Protein AF-0000000074208005 (afdb_homodimer)

Structure (mmCIF, N/CA/C/O backbone):
data_AF-0000000074208005-model_v1
#
loop_
_entity.id
_entity.type
_entity.pdbx_description
1 polymer 'Primosomal protein'
#
loop_
_atom_site.group_PDB
_atom_site.id
_atom_site.type_symbol
_atom_site.label_atom_id
_atom_site.label_alt_id
_atom_site.label_comp_id
_atom_site.label_asym_id
_atom_site.label_entity_id
_atom_site.label_seq_id
_atom_site.pdbx_PDB_ins_code
_atom_site.Cartn_x
_atom_site.Cartn_y
_atom_site.Cartn_z
_atom_site.occupancy
_atom_site.B_iso_or_equiv
_atom_site.auth_seq_id
_atom_site.auth_comp_id
_atom_site.auth_asym_id
_atom_site.auth_atom_id
_atom_site.pdbx_PDB_model_num
ATOM 1 N N . MET A 1 1 ? 9.062 -18.828 10.188 1 86.06 1 MET A N 1
ATOM 2 C CA . MET A 1 1 ? 8.055 -19.297 9.242 1 86.06 1 MET A CA 1
ATOM 3 C C . MET A 1 1 ? 7.332 -18.125 8.586 1 86.06 1 MET A C 1
ATOM 5 O O . MET A 1 1 ? 7.047 -17.125 9.242 1 86.06 1 MET A O 1
ATOM 9 N N . THR A 1 2 ? 7.293 -18.016 7.316 1 93.75 2 THR A N 1
ATOM 10 C CA . THR A 1 2 ? 6.68 -16.906 6.605 1 93.75 2 THR A CA 1
ATOM 11 C C . THR A 1 2 ? 5.16 -16.969 6.707 1 93.75 2 THR A C 1
ATOM 13 O O . THR A 1 2 ? 4.574 -18.047 6.66 1 93.75 2 THR A O 1
ATOM 16 N N . VAL A 1 3 ? 4.562 -15.797 7.004 1 97.81 3 VAL A N 1
ATOM 17 C CA . VAL A 1 3 ? 3.107 -15.672 7.043 1 97.81 3 VAL A CA 1
ATOM 18 C C . VAL A 1 3 ? 2.523 -16 5.672 1 97.81 3 VAL A C 1
ATOM 20 O O . VAL A 1 3 ? 3.098 -15.641 4.645 1 97.81 3 VAL A O 1
ATOM 23 N N . GLU A 1 4 ? 1.386 -16.75 5.672 1 98.62 4 GLU A N 1
ATOM 24 C CA . GLU A 1 4 ? 0.691 -17.047 4.422 1 98.62 4 GLU A CA 1
ATOM 25 C C . GLU A 1 4 ? 0.313 -15.766 3.684 1 98.62 4 GLU A C 1
ATOM 27 O O . GLU A 1 4 ? -0.198 -14.82 4.289 1 98.62 4 GLU A O 1
ATOM 32 N N . PRO A 1 5 ? 0.554 -15.719 2.404 1 98.81 5 PRO A N 1
ATOM 33 C CA . PRO A 1 5 ? 0.398 -14.461 1.673 1 98.81 5 PRO A CA 1
ATOM 34 C C . PRO A 1 5 ? -1.016 -13.891 1.772 1 98.81 5 PRO A C 1
ATOM 36 O O . PRO A 1 5 ? -1.188 -12.688 1.956 1 98.81 5 PRO A O 1
ATOM 39 N N . ARG A 1 6 ? -1.986 -14.734 1.623 1 98.88 6 ARG A N 1
ATOM 40 C CA . ARG A 1 6 ? -3.357 -14.242 1.708 1 98.88 6 ARG A CA 1
ATOM 41 C C . ARG A 1 6 ? -3.643 -13.648 3.086 1 98.88 6 ARG A C 1
ATOM 43 O O . ARG A 1 6 ? -4.285 -12.602 3.195 1 98.88 6 ARG A O 1
ATOM 50 N N . ALA A 1 7 ? -3.207 -14.242 4.066 1 98.88 7 ALA A N 1
ATOM 51 C CA . ALA A 1 7 ? -3.379 -13.734 5.426 1 98.88 7 ALA A CA 1
ATOM 52 C C . ALA A 1 7 ? -2.623 -12.43 5.621 1 98.88 7 ALA A C 1
ATOM 54 O O . ALA A 1 7 ? -3.125 -11.5 6.262 1 98.88 7 ALA A O 1
ATOM 55 N N . ALA A 1 8 ? -1.383 -12.336 5.086 1 98.94 8 ALA A N 1
ATOM 56 C CA . ALA A 1 8 ? -0.587 -11.109 5.172 1 98.94 8 ALA A CA 1
ATOM 57 C C . ALA A 1 8 ? -1.262 -9.961 4.426 1 98.94 8 ALA A C 1
ATOM 59 O O . ALA A 1 8 ? -1.28 -8.828 4.906 1 98.94 8 ALA A O 1
ATOM 60 N 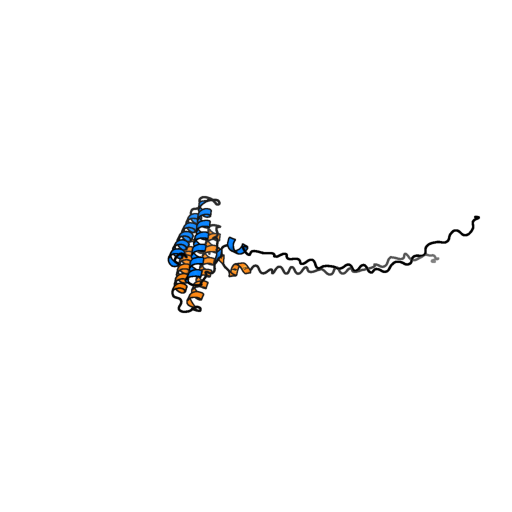N . LEU A 1 9 ? -1.865 -10.273 3.256 1 98.94 9 LEU A N 1
ATOM 61 C CA . LEU A 1 9 ? -2.584 -9.258 2.498 1 98.94 9 LEU A CA 1
ATOM 62 C C . LEU A 1 9 ? -3.791 -8.75 3.279 1 98.94 9 LEU A C 1
ATOM 64 O O . LEU A 1 9 ? -4.055 -7.543 3.314 1 98.94 9 LEU A O 1
ATOM 68 N N . ASP A 1 10 ? -4.508 -9.648 3.9 1 98.94 10 ASP A N 1
ATOM 69 C CA . ASP A 1 10 ? -5.664 -9.258 4.707 1 98.94 10 ASP A CA 1
ATOM 70 C C . ASP A 1 10 ? -5.254 -8.305 5.828 1 98.94 10 ASP A C 1
ATOM 72 O O . ASP A 1 10 ? -5.953 -7.332 6.109 1 98.94 10 ASP A O 1
ATOM 76 N N . ARG A 1 11 ? -4.133 -8.586 6.465 1 98.94 11 ARG A N 1
ATOM 77 C CA . ARG A 1 11 ? -3.627 -7.727 7.527 1 98.94 11 ARG A CA 1
ATOM 78 C C . ARG A 1 11 ? -3.23 -6.359 6.984 1 98.94 11 ARG A C 1
ATOM 80 O O . ARG A 1 11 ? -3.477 -5.336 7.629 1 98.94 11 ARG A O 1
ATOM 87 N N . LEU A 1 12 ? -2.621 -6.301 5.777 1 98.94 12 LEU A N 1
ATOM 88 C CA . LEU A 1 12 ? -2.232 -5.043 5.148 1 98.94 12 LEU A CA 1
ATOM 89 C C . LEU A 1 12 ? -3.459 -4.199 4.82 1 98.94 12 LEU A C 1
ATOM 91 O O . LEU A 1 12 ? -3.482 -2.998 5.094 1 98.94 12 LEU A O 1
ATOM 95 N N . ILE A 1 13 ? -4.461 -4.844 4.324 1 99 13 ILE A N 1
ATOM 96 C CA . ILE A 1 13 ? -5.691 -4.148 3.959 1 99 13 ILE A CA 1
ATOM 97 C C . ILE A 1 13 ? -6.367 -3.6 5.211 1 99 13 ILE A C 1
ATOM 99 O O . ILE A 1 13 ? -6.812 -2.449 5.23 1 99 13 ILE A O 1
ATOM 103 N N . ALA A 1 14 ? -6.402 -4.379 6.254 1 98.94 14 ALA A N 1
ATOM 104 C CA . ALA A 1 14 ? -6.965 -3.918 7.52 1 98.94 14 ALA A CA 1
ATOM 105 C C . ALA A 1 14 ? -6.191 -2.719 8.062 1 98.94 14 ALA A C 1
ATOM 107 O O . ALA A 1 14 ? -6.785 -1.771 8.578 1 98.94 14 ALA A O 1
ATOM 108 N N . ALA A 1 15 ? -4.883 -2.73 7.945 1 98.94 15 ALA A N 1
ATOM 109 C CA . ALA A 1 15 ? -4.039 -1.636 8.414 1 98.94 15 ALA A CA 1
ATOM 110 C C . ALA A 1 15 ? -4.266 -0.376 7.582 1 98.94 15 ALA A C 1
ATOM 112 O O . ALA A 1 15 ? -4.277 0.735 8.117 1 98.94 15 ALA A O 1
ATOM 113 N N . LEU A 1 16 ? -4.406 -0.583 6.242 1 98.94 16 LEU A N 1
ATOM 114 C CA . LEU A 1 16 ? -4.734 0.535 5.363 1 98.94 16 LEU A CA 1
ATOM 115 C C . LEU A 1 16 ? -6.035 1.203 5.797 1 98.94 16 LEU A C 1
ATOM 117 O O . LEU A 1 16 ? -6.102 2.43 5.902 1 98.94 16 LEU A O 1
ATOM 121 N N . GLU A 1 17 ? -7.066 0.462 6.09 1 99 17 GLU A N 1
ATOM 122 C CA . GLU A 1 17 ? -8.367 0.965 6.523 1 99 17 GLU A CA 1
ATOM 123 C C . GLU A 1 17 ? -8.266 1.664 7.875 1 99 17 GLU A C 1
ATOM 125 O O . GLU A 1 17 ? -8.883 2.711 8.086 1 99 17 GLU A O 1
ATOM 130 N N . ALA A 1 18 ? -7.504 1.068 8.719 1 98.94 18 ALA A N 1
ATOM 131 C CA . ALA A 1 18 ? -7.324 1.661 10.039 1 98.94 18 ALA A CA 1
ATOM 132 C C . ALA A 1 18 ? -6.621 3.014 9.938 1 98.94 18 ALA A C 1
ATOM 134 O O . ALA A 1 18 ? -6.988 3.963 10.633 1 98.94 18 ALA A O 1
ATOM 135 N N . HIS A 1 19 ? -5.551 3.088 9.102 1 99 19 HIS A N 1
ATOM 136 C CA . HIS A 1 19 ? -4.855 4.355 8.898 1 99 19 HIS A CA 1
ATOM 137 C C . HIS A 1 19 ? -5.789 5.41 8.328 1 99 19 HIS A C 1
ATOM 139 O O . HIS A 1 19 ? -5.82 6.547 8.805 1 99 19 HIS A O 1
ATOM 145 N N . HIS A 1 20 ? -6.562 5.051 7.355 1 98.94 20 HIS A N 1
ATOM 146 C CA . HIS A 1 20 ? -7.535 5.969 6.77 1 98.94 20 HIS A CA 1
ATOM 147 C C . HIS A 1 20 ? -8.523 6.461 7.816 1 98.94 20 HIS A C 1
ATOM 149 O O . HIS A 1 20 ? -8.828 7.652 7.879 1 98.94 20 HIS A O 1
ATOM 155 N N . HIS A 1 21 ? -9.062 5.566 8.578 1 98.94 21 HIS A N 1
ATOM 156 C CA . HIS A 1 21 ? -10.031 5.918 9.609 1 98.94 21 HIS A CA 1
ATOM 157 C C . HIS A 1 21 ? -9.438 6.895 10.617 1 98.94 21 HIS A C 1
ATOM 159 O O . HIS A 1 21 ? -10.078 7.883 10.984 1 98.94 21 HIS A O 1
ATOM 165 N N . ALA A 1 22 ? -8.18 6.566 11.055 1 98.94 22 ALA A N 1
ATOM 166 C CA . ALA A 1 22 ? -7.5 7.441 12 1 98.94 22 ALA A CA 1
ATOM 167 C C . ALA A 1 22 ? -7.336 8.844 11.43 1 98.94 22 ALA A C 1
ATOM 169 O O . ALA A 1 22 ? -7.559 9.836 12.125 1 98.94 22 ALA A O 1
ATOM 170 N N . VAL A 1 23 ? -6.984 8.922 10.18 1 98.88 23 VAL A N 1
ATOM 171 C CA . VAL A 1 23 ? -6.766 10.195 9.5 1 98.88 23 VAL A CA 1
ATOM 172 C C . VAL A 1 23 ? -8.086 10.953 9.383 1 98.88 23 VAL A C 1
ATOM 174 O O . VAL A 1 23 ? -8.156 12.141 9.68 1 98.88 23 VAL A O 1
ATOM 177 N N . ALA A 1 24 ? -9.117 10.281 9.039 1 98.62 24 ALA A N 1
ATOM 178 C CA . ALA A 1 24 ? -10.414 10.891 8.758 1 98.62 24 ALA A CA 1
ATOM 179 C C . ALA A 1 24 ? -11.078 11.367 10.039 1 98.62 24 ALA A C 1
ATOM 181 O O . ALA A 1 24 ? -11.922 12.273 10.008 1 98.62 24 ALA A O 1
ATOM 182 N N . THR A 1 25 ? -10.695 10.789 11.141 1 98.56 25 THR A N 1
ATOM 183 C CA . THR A 1 25 ? -11.391 11.102 12.383 1 98.56 25 THR A CA 1
ATOM 184 C C . THR A 1 25 ? -10.445 11.781 13.375 1 98.56 25 THR A C 1
ATOM 186 O O . THR A 1 25 ? -10.789 11.945 14.547 1 98.56 25 THR A O 1
ATOM 189 N N . ARG A 1 26 ? -9.25 12.141 12.859 1 98.06 26 ARG A N 1
ATOM 190 C CA . ARG A 1 26 ? -8.25 12.695 13.773 1 98.06 26 ARG A CA 1
ATOM 191 C C . ARG A 1 26 ? -8.797 13.922 14.492 1 98.06 26 ARG A C 1
ATOM 193 O O . ARG A 1 26 ? -9.508 14.734 13.898 1 98.06 26 ARG A O 1
ATOM 200 N N . ARG A 1 27 ? -8.438 14 15.703 1 97.5 27 ARG A N 1
ATOM 201 C CA . ARG A 1 27 ? -8.938 15.086 16.531 1 97.5 27 ARG A CA 1
ATOM 202 C C . ARG A 1 27 ? -8.047 16.328 16.422 1 97.5 27 ARG A C 1
ATOM 204 O O . ARG A 1 27 ? -8.469 17.438 16.75 1 97.5 27 ARG A O 1
ATOM 211 N N . SER A 1 28 ? -6.82 16.188 16.078 1 97.56 28 SER A N 1
ATOM 212 C CA . SER A 1 28 ? -5.832 17.234 15.875 1 97.56 28 SER A CA 1
ATOM 213 C C . SER A 1 28 ? -4.758 16.812 14.883 1 97.56 28 SER A C 1
ATOM 215 O O . SER A 1 28 ? -4.688 15.633 14.508 1 97.56 28 SER A O 1
ATOM 217 N N . ASP A 1 29 ? -3.975 17.75 14.5 1 95.75 29 ASP A N 1
ATOM 218 C CA . ASP A 1 29 ? -2.896 17.453 13.562 1 95.75 29 ASP A CA 1
ATOM 219 C C . ASP A 1 29 ? -1.86 16.516 14.203 1 95.75 29 ASP A C 1
ATOM 221 O O . ASP A 1 29 ? -1.126 15.828 13.492 1 95.75 29 ASP A O 1
ATOM 225 N N . ASP A 1 30 ? -1.805 16.469 15.5 1 96.88 30 ASP A N 1
ATOM 226 C CA . ASP A 1 30 ? -0.818 15.672 16.219 1 96.88 30 ASP A CA 1
ATOM 227 C C . ASP A 1 30 ? -1.477 14.484 16.906 1 96.88 30 ASP A C 1
ATOM 229 O O . ASP A 1 30 ? -0.984 14 17.938 1 96.88 30 ASP A O 1
ATOM 233 N N . ASP A 1 31 ? -2.682 14.094 16.422 1 98.38 31 ASP A N 1
ATOM 234 C 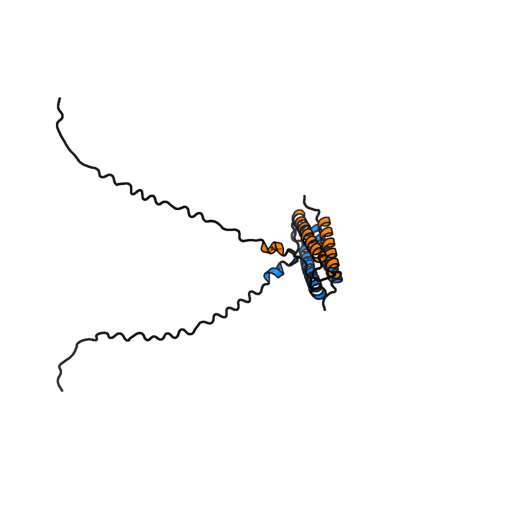CA . ASP A 1 31 ? -3.404 12.969 17.016 1 98.38 31 ASP A CA 1
ATOM 235 C C . ASP A 1 31 ? -2.557 11.695 16.984 1 98.38 31 ASP A C 1
ATOM 237 O O . ASP A 1 31 ? -2.184 11.211 15.922 1 98.38 31 ASP A O 1
ATOM 241 N N . PRO A 1 32 ? -2.211 11.172 18.156 1 98.44 32 PRO A N 1
ATOM 242 C CA . PRO A 1 32 ? -1.335 10 18.219 1 98.44 32 PRO A CA 1
ATOM 243 C C . PRO A 1 32 ? -1.933 8.773 17.531 1 98.44 32 PRO A C 1
ATOM 245 O O . PRO A 1 32 ? -1.197 7.871 17.141 1 98.44 32 PRO A O 1
ATOM 248 N N . ALA A 1 33 ? -3.258 8.727 17.375 1 98.75 33 ALA A N 1
ATOM 249 C CA . ALA A 1 33 ? -3.896 7.598 16.703 1 98.75 33 ALA A CA 1
ATOM 250 C C . ALA A 1 33 ? -3.439 7.488 15.25 1 98.75 33 ALA A C 1
ATOM 252 O O . ALA A 1 33 ? -3.322 6.387 14.711 1 98.75 33 ALA A O 1
ATOM 253 N N . VAL A 1 34 ? -3.135 8.617 14.586 1 98.81 34 VAL A N 1
ATOM 254 C CA . VAL A 1 34 ? -2.66 8.625 13.211 1 98.81 34 VAL A CA 1
ATOM 255 C C . VAL A 1 34 ? -1.249 8.047 13.148 1 98.81 34 VAL A C 1
ATOM 257 O O . VAL A 1 34 ? -0.952 7.211 12.289 1 98.81 34 VAL A O 1
ATOM 260 N N . ASP A 1 35 ? -0.429 8.422 14.117 1 98.44 35 ASP A N 1
ATOM 261 C CA . ASP A 1 35 ? 0.934 7.906 14.18 1 98.44 35 ASP A CA 1
ATOM 262 C C . ASP A 1 35 ? 0.939 6.398 14.422 1 98.44 35 ASP A C 1
ATOM 264 O O . ASP A 1 35 ? 1.691 5.664 13.781 1 98.44 35 ASP A O 1
ATOM 268 N N . ASP A 1 36 ? 0.102 5.988 15.375 1 98.75 36 ASP A N 1
ATOM 269 C CA . ASP A 1 36 ? -0.002 4.562 15.68 1 98.75 36 ASP A CA 1
ATOM 270 C C . ASP A 1 36 ? -0.418 3.764 14.445 1 98.75 36 ASP A C 1
ATOM 272 O O . ASP A 1 36 ? 0.195 2.742 14.133 1 98.75 36 ASP A O 1
ATOM 276 N N . ALA A 1 37 ? -1.464 4.27 13.773 1 98.88 37 ALA A N 1
ATOM 277 C CA . ALA A 1 37 ? -1.98 3.562 12.602 1 98.88 37 ALA A CA 1
ATOM 278 C C . ALA A 1 37 ? -0.965 3.574 11.461 1 98.88 37 ALA A C 1
ATOM 280 O O . ALA A 1 37 ? -0.877 2.615 10.695 1 98.88 37 ALA A O 1
ATOM 281 N N . TYR A 1 38 ? -0.203 4.609 11.344 1 98.62 38 TYR A N 1
ATOM 282 C CA . TYR A 1 38 ? 0.883 4.734 10.383 1 98.62 38 TYR A CA 1
ATOM 283 C C . TYR A 1 38 ? 1.933 3.65 10.602 1 98.62 38 TYR A C 1
ATOM 285 O O . TYR A 1 38 ? 2.332 2.963 9.656 1 98.62 38 TYR A O 1
ATOM 293 N N . ASP A 1 39 ? 2.328 3.473 11.805 1 98.38 39 ASP A N 1
ATOM 294 C CA . ASP A 1 39 ? 3.328 2.467 12.156 1 98.38 39 ASP A CA 1
ATOM 295 C C . ASP A 1 39 ? 2.807 1.058 11.891 1 98.38 39 ASP A C 1
ATOM 297 O O . ASP A 1 39 ? 3.535 0.207 11.375 1 98.38 39 ASP A O 1
ATOM 301 N N . VAL A 1 40 ? 1.544 0.797 12.273 1 98.88 40 VAL A N 1
ATOM 302 C CA . VAL A 1 40 ? 0.928 -0.51 12.07 1 98.88 40 VAL A CA 1
ATOM 303 C C . VAL A 1 40 ? 0.851 -0.817 10.578 1 98.88 40 VAL A C 1
ATOM 305 O O . VAL A 1 40 ? 1.062 -1.958 10.164 1 98.88 40 VAL A O 1
ATOM 308 N N . LEU A 1 41 ? 0.569 0.227 9.75 1 98.88 41 LEU A N 1
ATOM 309 C CA . LEU A 1 41 ? 0.503 0.071 8.305 1 98.88 41 LEU A CA 1
ATOM 310 C C . LEU A 1 41 ? 1.868 -0.302 7.734 1 98.88 41 LEU A C 1
ATOM 312 O O . LEU A 1 41 ? 1.977 -1.227 6.926 1 98.88 41 LEU A O 1
ATOM 316 N N . ALA A 1 42 ? 2.924 0.338 8.188 1 98.5 42 ALA A N 1
ATOM 317 C CA . ALA A 1 42 ? 4.281 0.028 7.746 1 98.5 42 ALA A CA 1
ATOM 318 C C . ALA A 1 42 ? 4.656 -1.409 8.094 1 98.5 42 ALA A C 1
ATOM 320 O O . ALA A 1 42 ? 5.16 -2.15 7.246 1 98.5 42 ALA A O 1
ATOM 321 N N . ASP A 1 43 ? 4.336 -1.803 9.312 1 98.5 43 ASP A N 1
ATOM 322 C CA . ASP A 1 43 ? 4.652 -3.148 9.781 1 98.5 43 ASP A CA 1
ATOM 323 C C . ASP A 1 43 ? 3.908 -4.203 8.961 1 98.5 43 ASP A C 1
ATOM 325 O O . ASP A 1 43 ? 4.488 -5.215 8.57 1 98.5 43 ASP A O 1
ATOM 329 N N . ALA A 1 44 ? 2.619 -3.973 8.75 1 98.88 44 ALA A N 1
ATOM 330 C CA . ALA A 1 44 ? 1.807 -4.914 7.98 1 98.88 44 ALA A CA 1
ATOM 331 C C . ALA A 1 44 ? 2.34 -5.07 6.559 1 98.88 44 ALA A C 1
ATOM 333 O O . ALA A 1 44 ? 2.307 -6.164 5.996 1 98.88 44 ALA A O 1
ATOM 334 N N . TYR A 1 45 ? 2.787 -3.969 5.957 1 98.75 45 TYR A N 1
ATOM 335 C CA . TYR A 1 45 ? 3.354 -4.039 4.613 1 98.75 45 TYR A CA 1
ATOM 336 C C . TYR A 1 45 ? 4.609 -4.902 4.594 1 98.75 45 TYR A C 1
ATOM 338 O O . TYR A 1 45 ? 4.801 -5.711 3.684 1 98.75 45 TYR A O 1
ATOM 346 N N . GLU A 1 46 ? 5.512 -4.727 5.582 1 98.25 46 GLU A N 1
ATOM 347 C CA . GLU A 1 46 ? 6.73 -5.527 5.648 1 98.25 46 GLU A CA 1
ATOM 348 C C . GLU A 1 46 ? 6.41 -7.02 5.676 1 98.25 46 GLU A C 1
ATOM 3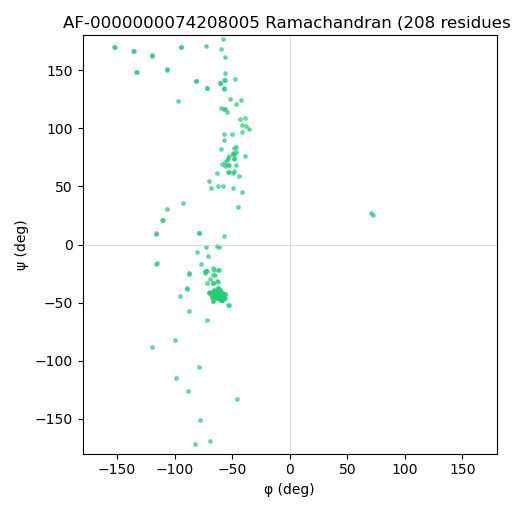50 O O . GLU A 1 46 ? 7.074 -7.812 5.004 1 98.25 46 GLU A O 1
ATOM 355 N N . VAL A 1 47 ? 5.43 -7.367 6.445 1 98.62 47 VAL A N 1
ATOM 356 C CA . VAL A 1 47 ? 5.027 -8.766 6.555 1 98.62 47 VAL A CA 1
ATOM 357 C C . VAL A 1 47 ? 4.488 -9.258 5.211 1 98.62 47 VAL A C 1
ATOM 359 O O . VAL A 1 47 ? 4.84 -10.344 4.754 1 98.62 47 VAL A O 1
ATOM 362 N N . TYR A 1 48 ? 3.641 -8.414 4.539 1 98.88 48 TYR A N 1
ATOM 363 C CA . TYR A 1 48 ? 3.045 -8.828 3.275 1 98.88 48 TYR A CA 1
ATOM 364 C C . TYR A 1 48 ? 4.105 -8.961 2.189 1 98.88 48 TYR A C 1
ATOM 366 O O . TYR A 1 48 ? 4.125 -9.945 1.447 1 98.88 48 TYR A O 1
ATOM 374 N N . GLU A 1 49 ? 4.93 -7.949 2.076 1 97.94 49 GLU A N 1
ATOM 375 C CA . GLU A 1 49 ? 5.934 -8 1.018 1 97.94 49 GLU A CA 1
ATOM 376 C C . GLU A 1 49 ? 6.863 -9.195 1.194 1 97.94 49 GLU A C 1
ATOM 378 O O . GLU A 1 49 ? 7.223 -9.859 0.218 1 97.94 49 GLU A O 1
ATOM 383 N N . ASP A 1 50 ? 7.301 -9.422 2.465 1 98.06 50 ASP A N 1
ATOM 384 C CA . ASP A 1 50 ? 8.125 -10.594 2.754 1 98.06 50 ASP A CA 1
ATOM 385 C C . ASP A 1 50 ? 7.422 -11.875 2.328 1 98.06 50 ASP A C 1
ATOM 387 O O . ASP A 1 50 ? 8.031 -12.75 1.705 1 98.06 50 ASP A O 1
ATOM 391 N N . SER A 1 51 ? 6.176 -12 2.662 1 98.75 51 SER A N 1
ATOM 392 C CA . SER A 1 51 ? 5.395 -13.188 2.32 1 98.75 51 SER A CA 1
ATOM 393 C C . SER A 1 51 ? 5.277 -13.352 0.81 1 98.75 51 SER A C 1
ATOM 395 O O . SER A 1 51 ? 5.465 -14.453 0.283 1 98.75 51 SER A O 1
ATOM 397 N N . LEU A 1 52 ? 5.004 -12.273 0.102 1 98.75 52 LEU A N 1
ATOM 398 C CA . LEU A 1 52 ? 4.871 -12.242 -1.351 1 98.75 52 LEU A CA 1
ATOM 399 C C . LEU A 1 52 ? 6.172 -12.68 -2.021 1 98.75 52 LEU A C 1
ATOM 401 O O . LEU A 1 52 ? 6.16 -13.508 -2.932 1 98.75 52 LEU A O 1
ATOM 405 N N . ALA A 1 53 ? 7.258 -12.141 -1.552 1 98.19 53 ALA A N 1
ATOM 406 C CA . ALA A 1 53 ? 8.57 -12.453 -2.102 1 98.19 53 ALA A CA 1
ATOM 407 C C . ALA A 1 53 ? 8.953 -13.898 -1.812 1 98.19 53 ALA A C 1
ATOM 409 O O . ALA A 1 53 ? 9.422 -14.617 -2.701 1 98.19 53 ALA A O 1
ATOM 410 N N . THR A 1 54 ? 8.734 -14.305 -0.601 1 98.44 54 THR A N 1
ATOM 411 C CA . THR A 1 54 ? 9.156 -15.625 -0.151 1 98.44 54 THR A CA 1
ATOM 412 C C . THR A 1 54 ? 8.344 -16.719 -0.837 1 98.44 54 THR A C 1
ATOM 414 O O . THR A 1 54 ? 8.891 -17.734 -1.274 1 98.44 54 THR A O 1
ATOM 417 N N . VAL A 1 55 ? 7.055 -16.516 -0.968 1 98.38 55 VAL A N 1
ATOM 418 C CA . VAL A 1 55 ? 6.168 -17.578 -1.426 1 98.38 55 VAL A CA 1
ATOM 419 C C . VAL A 1 55 ? 6.062 -17.547 -2.949 1 98.38 55 VAL A C 1
ATOM 421 O O . VAL A 1 55 ? 6.055 -18.594 -3.602 1 98.38 55 VAL A O 1
ATOM 424 N N . PHE A 1 56 ? 6.051 -16.391 -3.506 1 98.06 56 PHE A N 1
ATOM 425 C CA . PHE A 1 56 ? 5.746 -16.281 -4.926 1 98.06 56 PHE A CA 1
ATOM 426 C C . PHE A 1 56 ? 6.949 -15.727 -5.691 1 98.06 56 PHE A C 1
ATOM 428 O O . PHE A 1 56 ? 6.969 -15.758 -6.922 1 98.06 56 PHE A O 1
ATOM 435 N N . GLY A 1 57 ? 7.949 -15.109 -5.023 1 98 57 GLY A N 1
ATOM 436 C CA . GLY A 1 57 ? 9.055 -14.461 -5.711 1 98 57 GLY A CA 1
ATOM 437 C C . GLY A 1 57 ? 8.648 -13.164 -6.398 1 98 57 GLY A C 1
ATOM 438 O O . GLY A 1 57 ? 9.18 -12.828 -7.457 1 98 57 GLY A O 1
ATOM 439 N N . GLU A 1 58 ? 7.574 -12.492 -5.895 1 98.44 58 GLU A N 1
ATOM 440 C CA . GLU A 1 58 ? 7.023 -11.266 -6.469 1 98.44 58 GLU A CA 1
ATOM 441 C C . GLU A 1 58 ? 7.086 -10.109 -5.473 1 98.44 58 GLU A C 1
ATOM 443 O O . GLU A 1 58 ? 7.297 -10.328 -4.277 1 98.44 58 GLU A O 1
ATOM 448 N N . VAL A 1 59 ? 6.953 -8.867 -6.008 1 97.25 59 VAL A N 1
ATOM 449 C CA . VAL A 1 59 ? 6.984 -7.676 -5.172 1 97.25 59 VAL A CA 1
ATOM 450 C C . VAL A 1 59 ? 5.863 -6.723 -5.586 1 97.25 59 VAL A C 1
ATOM 452 O O . VAL A 1 59 ? 5.191 -6.949 -6.594 1 97.25 59 VAL A O 1
ATOM 455 N N . THR A 1 60 ? 5.613 -5.801 -4.789 1 98.31 60 THR A N 1
ATOM 456 C CA . THR A 1 60 ? 4.719 -4.695 -5.113 1 98.31 60 THR A CA 1
ATOM 457 C C . THR A 1 60 ? 5.508 -3.502 -5.648 1 98.31 60 THR A C 1
ATOM 459 O O . THR A 1 60 ? 6.738 -3.482 -5.578 1 98.31 60 THR A O 1
ATOM 462 N N . PRO A 1 61 ? 4.785 -2.541 -6.16 1 97.44 61 PRO A N 1
ATOM 463 C CA . PRO A 1 61 ? 5.457 -1.333 -6.641 1 97.44 61 PRO A CA 1
ATOM 464 C C . PRO A 1 61 ? 5.848 -0.384 -5.512 1 97.44 61 PRO A C 1
ATOM 466 O O . PRO A 1 61 ? 6.312 0.73 -5.77 1 97.44 61 PRO A O 1
ATOM 469 N N . PHE A 1 62 ? 5.762 -0.765 -4.285 1 96.75 62 PHE A N 1
ATOM 470 C CA . PHE A 1 62 ? 5.91 0.126 -3.139 1 96.75 62 PHE A CA 1
ATOM 471 C C . PHE A 1 62 ? 7.242 -0.106 -2.438 1 96.75 62 PHE A C 1
ATOM 473 O O . PHE A 1 62 ? 7.754 -1.229 -2.42 1 96.75 62 PHE A O 1
ATOM 480 N N . TYR A 1 63 ? 7.727 0.924 -1.837 1 94.5 63 TYR A N 1
ATOM 481 C CA . TYR A 1 63 ? 8.82 0.874 -0.872 1 94.5 63 TYR A CA 1
ATOM 482 C C . TYR A 1 63 ? 8.492 1.7 0.366 1 94.5 63 TYR A C 1
ATOM 484 O O . TYR A 1 63 ? 7.703 2.646 0.298 1 94.5 63 TYR A O 1
ATOM 492 N N . LEU A 1 64 ? 9.039 1.21 1.456 1 95.69 64 LEU A N 1
ATOM 493 C CA . LEU A 1 64 ? 8.875 1.999 2.672 1 95.69 64 LEU A CA 1
ATOM 494 C C . LEU A 1 64 ? 9.891 3.133 2.725 1 95.69 64 LEU A C 1
ATOM 496 O O . LEU A 1 64 ? 11.047 2.951 2.336 1 95.69 64 LEU A O 1
ATOM 500 N N . ALA A 1 65 ? 9.531 4.27 3.172 1 82.62 65 ALA A N 1
ATOM 501 C CA . ALA A 1 65 ? 10.391 5.445 3.314 1 82.62 65 ALA A CA 1
ATOM 502 C C . ALA A 1 65 ? 11.648 5.113 4.105 1 82.62 65 ALA A C 1
ATOM 504 O O . ALA A 1 65 ? 12.742 5.57 3.764 1 82.62 65 ALA A O 1
ATOM 505 N N . ASP A 1 66 ? 11.656 4.516 5.285 1 69.94 66 ASP A N 1
ATOM 506 C CA . ASP A 1 66 ? 12.812 4.223 6.121 1 69.94 66 ASP A CA 1
ATOM 507 C C . ASP A 1 66 ? 13.711 3.18 5.457 1 69.94 66 ASP A C 1
ATOM 509 O O . ASP A 1 66 ? 14.898 3.07 5.789 1 69.94 66 ASP A O 1
ATOM 513 N N . GLU A 1 67 ? 13.227 2.396 4.676 1 58.62 67 GLU A N 1
ATOM 514 C CA . GLU A 1 67 ? 14.008 1.352 4.027 1 58.62 67 GLU A CA 1
ATOM 515 C C . GLU A 1 67 ? 14.914 1.932 2.943 1 58.62 67 GLU A C 1
ATOM 517 O O . GLU A 1 67 ? 15.93 1.337 2.594 1 58.62 67 GLU A O 1
ATOM 522 N N . VAL A 1 68 ? 14.625 3.041 2.377 1 51.25 68 VAL A N 1
ATOM 523 C CA . VAL A 1 68 ? 15.453 3.531 1.277 1 51.25 68 VAL A CA 1
ATOM 524 C C . VAL A 1 68 ? 16.828 3.941 1.805 1 51.25 68 VAL A C 1
ATOM 526 O O . VAL A 1 68 ? 17.75 4.152 1.025 1 51.25 68 VAL A O 1
ATOM 529 N N . ASP A 1 69 ? 16.797 4.348 3.021 1 47.5 69 ASP A N 1
ATOM 530 C CA . ASP A 1 69 ? 18.078 4.91 3.43 1 47.5 69 ASP A CA 1
ATOM 531 C C . ASP A 1 69 ? 19.062 3.811 3.816 1 47.5 69 ASP A C 1
ATOM 533 O O . ASP A 1 69 ? 20.188 4.098 4.262 1 47.5 69 ASP A O 1
ATOM 537 N N . GLU A 1 70 ? 18.469 2.625 3.82 1 43.16 70 GLU A N 1
ATOM 538 C CA . GLU A 1 70 ? 19.422 1.812 4.57 1 43.16 70 GLU A CA 1
ATOM 539 C C . GLU A 1 70 ? 20.672 1.51 3.74 1 43.16 70 GLU A C 1
ATOM 541 O O . GLU A 1 70 ? 21.438 0.611 4.074 1 43.16 70 GLU A O 1
ATOM 546 N N . ASP A 1 71 ? 20.797 1.888 2.559 1 43.91 71 ASP A N 1
ATOM 547 C CA . ASP A 1 71 ? 22.047 1.354 2.033 1 43.91 71 ASP A CA 1
ATOM 548 C C . ASP A 1 71 ? 23.234 1.729 2.932 1 43.91 71 ASP A C 1
ATOM 550 O O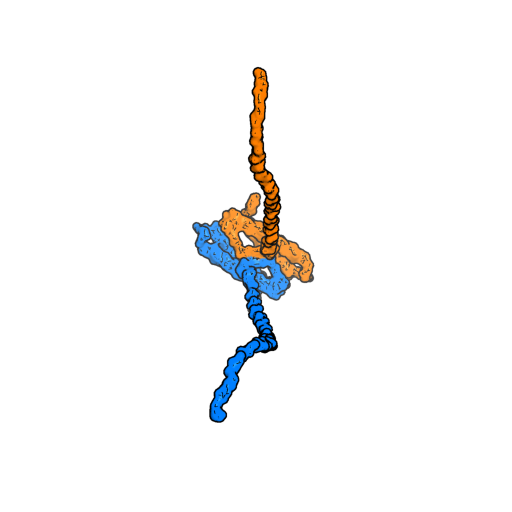 . ASP A 1 71 ? 23.375 2.889 3.324 1 43.91 71 ASP A O 1
ATOM 554 N N . ASP A 1 72 ? 23.844 0.647 3.57 1 41.06 72 ASP A N 1
ATOM 555 C CA . ASP A 1 72 ? 25.094 0.417 4.301 1 41.06 72 ASP A CA 1
ATOM 556 C C . ASP A 1 72 ? 26.281 1.008 3.555 1 41.06 72 ASP A C 1
ATOM 558 O O . ASP A 1 72 ? 26.641 0.532 2.477 1 41.06 72 ASP A O 1
ATOM 562 N N . GLU A 1 73 ? 26.375 2.281 3.455 1 38.12 73 GLU A N 1
ATOM 563 C CA . GLU A 1 73 ? 27.688 2.732 3.041 1 38.12 73 GLU A CA 1
ATOM 564 C C . GLU A 1 73 ? 28.781 2.082 3.883 1 38.12 73 GLU A C 1
ATOM 566 O O . GLU A 1 73 ? 28.953 2.408 5.059 1 38.12 73 GLU A O 1
ATOM 571 N N . ASP A 1 74 ? 28.859 0.699 3.805 1 41.84 74 ASP A N 1
ATOM 572 C CA . ASP A 1 74 ? 30.094 0.119 4.312 1 41.84 74 ASP A CA 1
ATOM 573 C C . ASP A 1 74 ? 31.312 0.755 3.645 1 41.84 74 ASP A C 1
ATOM 575 O O . ASP A 1 74 ? 31.625 0.447 2.492 1 41.84 74 ASP A O 1
ATOM 579 N N . ASP A 1 75 ? 31.594 2.043 3.779 1 39.16 75 ASP A N 1
ATOM 580 C CA . ASP A 1 75 ? 32.844 2.65 3.377 1 39.16 75 ASP A CA 1
ATOM 581 C C . ASP A 1 75 ? 34.031 1.9 3.982 1 39.16 75 ASP A C 1
ATOM 583 O O . ASP A 1 75 ? 34.25 1.918 5.199 1 39.16 75 ASP A O 1
ATOM 587 N N . ASP A 1 76 ? 34.438 0.685 3.457 1 38.78 76 ASP A N 1
ATOM 588 C CA . ASP A 1 76 ? 35.75 0.061 3.678 1 38.78 76 ASP A CA 1
ATOM 589 C C . ASP A 1 76 ? 36.875 1.01 3.297 1 38.78 76 ASP A C 1
ATOM 591 O O . ASP A 1 76 ? 37.094 1.276 2.113 1 38.78 76 ASP A O 1
ATOM 595 N N . ALA A 1 77 ? 37.25 2.117 3.998 1 34.22 77 ALA A N 1
ATOM 596 C CA . ALA A 1 77 ? 38.406 2.961 3.852 1 34.22 77 ALA A CA 1
ATOM 597 C C . ALA A 1 77 ? 39.688 2.145 4.008 1 34.22 77 ALA A C 1
ATOM 599 O O . ALA A 1 77 ? 40.188 1.933 5.129 1 34.22 77 ALA A O 1
ATOM 600 N N . ASP A 1 78 ? 40 0.969 3.355 1 38.91 78 ASP A N 1
ATOM 601 C CA . ASP A 1 78 ? 41.312 0.345 3.48 1 38.91 78 ASP A CA 1
ATOM 602 C C . ASP A 1 78 ? 42.375 1.174 2.775 1 38.91 78 ASP A C 1
ATOM 604 O O . ASP A 1 78 ? 42.531 1.104 1.554 1 38.91 78 ASP A O 1
ATOM 608 N N . GLU A 1 79 ? 42.688 2.59 2.984 1 37.75 79 GLU A N 1
ATOM 609 C CA . GLU A 1 79 ? 43.844 3.227 2.334 1 37.75 79 GLU A CA 1
ATOM 610 C C . GLU A 1 79 ? 45.125 2.51 2.676 1 37.75 79 GLU A C 1
ATOM 612 O O . GLU A 1 79 ? 45.469 2.369 3.852 1 37.75 79 GLU A O 1
ATOM 617 N N . ASP A 1 80 ? 45.625 1.568 1.875 1 38.69 80 ASP A N 1
ATOM 618 C CA . ASP A 1 80 ? 46.969 1.008 1.792 1 38.69 80 ASP A CA 1
ATOM 619 C C . ASP A 1 80 ? 48.031 2.107 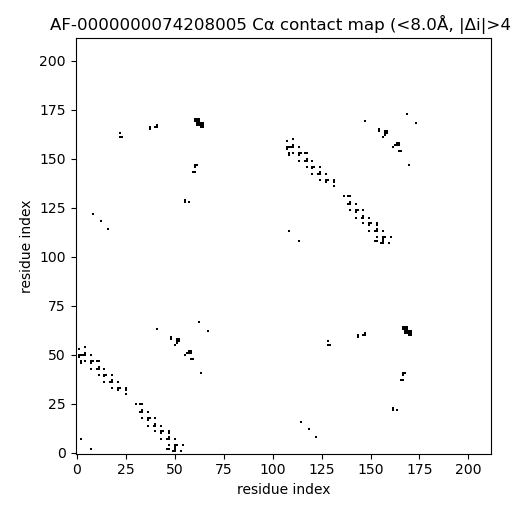1.613 1 38.69 80 ASP A C 1
ATOM 621 O O . ASP A 1 80 ? 48.031 2.799 0.592 1 38.69 80 ASP A O 1
ATOM 625 N N . LEU A 1 81 ? 48.5 3.01 2.648 1 37.12 81 LEU A N 1
ATOM 626 C CA . LEU A 1 81 ? 49.656 3.883 2.625 1 37.12 81 LEU A CA 1
ATOM 627 C C . LEU A 1 81 ? 50.906 3.113 2.195 1 37.12 81 LEU A C 1
ATOM 629 O O . LEU A 1 81 ? 51.25 2.105 2.812 1 37.12 81 LEU A O 1
ATOM 633 N N . ASP A 1 82 ? 51.344 3.076 0.915 1 38.56 82 ASP A N 1
ATOM 634 C CA . ASP A 1 82 ? 52.562 2.605 0.282 1 38.56 82 ASP A CA 1
ATOM 635 C C . ASP A 1 82 ? 53.781 3.125 1.019 1 38.56 82 ASP A C 1
ATOM 637 O O . ASP A 1 82 ? 53.75 4.207 1.612 1 38.56 82 ASP A O 1
ATOM 641 N N . ASP A 1 83 ? 54.938 2.311 1.178 1 41.28 83 ASP A N 1
ATOM 642 C CA . ASP A 1 83 ? 56.312 2.244 1.705 1 41.28 83 ASP A CA 1
ATOM 643 C C . ASP A 1 83 ? 57.219 3.238 0.993 1 41.28 83 ASP A C 1
ATOM 645 O O . ASP A 1 83 ? 57.688 2.98 -0.122 1 41.28 83 ASP A O 1
ATOM 649 N N . ILE A 1 84 ? 57.094 4.578 0.966 1 38.47 84 ILE A N 1
ATOM 650 C CA . ILE A 1 84 ? 58.031 5.457 0.313 1 38.47 84 ILE A CA 1
ATOM 651 C C . ILE A 1 84 ? 59.438 5.23 0.907 1 38.47 84 ILE A C 1
ATOM 653 O O . ILE A 1 84 ? 59.625 5.418 2.107 1 38.47 84 ILE A O 1
ATOM 657 N N . ASP A 1 85 ? 60.281 4.344 0.409 1 40.38 85 ASP A N 1
ATOM 658 C CA . ASP A 1 85 ? 61.719 4.207 0.642 1 40.38 85 ASP A CA 1
ATOM 659 C C . ASP A 1 85 ? 62.469 5.473 0.228 1 40.38 85 ASP A C 1
ATOM 661 O O . ASP A 1 85 ? 62.438 5.859 -0.943 1 40.38 85 ASP A O 1
ATOM 665 N N . PHE A 1 86 ? 62.562 6.598 1.079 1 36.44 86 PHE A N 1
ATOM 666 C CA . PHE A 1 86 ? 63.375 7.789 0.922 1 36.44 86 PHE A CA 1
ATOM 667 C C . PHE A 1 86 ? 64.875 7.418 0.681 1 36.44 86 PHE A C 1
ATOM 669 O O . PHE A 1 86 ? 65.562 6.98 1.602 1 36.44 86 PHE A O 1
ATOM 676 N N . ASP A 1 87 ? 65.25 6.711 -0.396 1 38.28 87 ASP A N 1
ATOM 677 C CA . ASP A 1 87 ? 66.625 6.551 -0.64 1 38.28 87 ASP A CA 1
ATOM 678 C C . ASP A 1 87 ? 67.375 7.906 -0.743 1 38.28 87 ASP A C 1
ATOM 680 O O . ASP A 1 87 ? 67.062 8.695 -1.643 1 38.28 87 ASP A O 1
ATOM 684 N N . ASP A 1 88 ? 67.562 8.672 0.405 1 36.28 88 ASP A N 1
ATOM 685 C CA . ASP A 1 88 ? 68.312 9.93 0.552 1 36.28 88 ASP A CA 1
ATOM 686 C C . ASP A 1 88 ? 69.688 9.836 -0.044 1 36.28 88 ASP A C 1
ATOM 688 O O . ASP A 1 88 ? 70.625 9.273 0.575 1 36.28 88 ASP A O 1
ATOM 692 N N . ASP A 1 89 ? 69.812 9.328 -1.305 1 37.44 89 ASP A N 1
ATOM 693 C CA . ASP A 1 89 ? 71.25 9.344 -1.73 1 37.44 89 ASP A CA 1
ATOM 694 C C . ASP A 1 89 ? 71.75 10.766 -1.75 1 37.44 89 ASP A C 1
ATOM 696 O O . ASP A 1 89 ? 72.812 11.039 -2.389 1 37.44 89 ASP A O 1
ATOM 700 N N . LEU A 1 90 ? 71 11.859 -1.473 1 34.5 90 LEU A N 1
ATOM 701 C CA . LEU A 1 90 ? 71.625 13.078 -1.946 1 34.5 90 LEU A CA 1
ATOM 702 C C . LEU A 1 90 ? 73.062 13.172 -1.438 1 34.5 90 LEU A C 1
ATOM 704 O O . LEU A 1 90 ? 73.375 12.711 -0.337 1 34.5 90 LEU A O 1
ATOM 708 N N . GLY A 1 91 ? 73.938 13.336 -2.43 1 35.44 91 GLY A N 1
ATOM 709 C CA . GLY A 1 91 ? 75.312 13.617 -2.744 1 35.44 91 GLY A CA 1
ATOM 710 C C . GLY A 1 91 ? 75.938 14.711 -1.874 1 35.44 91 GLY A C 1
ATOM 711 O O . GLY A 1 91 ? 75.25 15.695 -1.562 1 35.44 91 GLY A O 1
ATOM 712 N N . GLU A 1 92 ? 76.75 14.297 -0.906 1 35.03 92 GLU A N 1
ATOM 713 C CA . GLU A 1 92 ? 77.625 14.969 0.052 1 35.03 92 GLU A CA 1
ATOM 714 C C . GLU A 1 92 ? 78.25 16.203 -0.571 1 35.03 92 GLU A C 1
ATOM 716 O O . GLU A 1 92 ? 78.875 16.109 -1.649 1 35.03 92 GLU A O 1
ATOM 721 N N . VAL A 1 93 ? 77.75 17.344 -0.33 1 32.19 93 VAL A N 1
ATOM 722 C CA . VAL A 1 93 ? 78.188 18.703 -0.522 1 32.19 93 VAL A CA 1
ATOM 723 C C . VAL A 1 93 ? 79.688 18.812 -0.107 1 32.19 93 VAL A C 1
ATOM 725 O O . VAL A 1 93 ? 80.062 18.234 0.911 1 32.19 93 VAL A O 1
ATOM 728 N N . GLU A 1 94 ? 80.688 18.969 -1.081 1 31.42 94 GLU A N 1
ATOM 729 C CA . GLU A 1 94 ? 82.125 19.188 -1.114 1 31.42 94 GLU A CA 1
ATOM 730 C C . GLU A 1 94 ? 82.5 20.438 -0.35 1 31.42 94 GLU A C 1
ATOM 732 O O . GLU A 1 94 ? 83.688 20.797 -0.279 1 31.42 94 GLU A O 1
ATOM 737 N N . GLU A 1 95 ? 81.812 21.25 0.415 1 29.44 95 GLU A N 1
ATOM 738 C CA . GLU A 1 95 ? 82.375 22.578 0.521 1 29.44 95 GLU A CA 1
ATOM 739 C C . GLU A 1 95 ? 83.812 22.531 1.103 1 29.44 95 GLU A C 1
ATOM 741 O O . GLU A 1 95 ? 84.125 21.562 1.779 1 29.44 95 GLU A O 1
ATOM 746 N N . ALA A 1 96 ? 84.562 23.719 1.028 1 28.02 96 ALA A N 1
ATOM 747 C CA . ALA A 1 96 ? 85.75 24.516 0.83 1 28.02 96 ALA A CA 1
ATOM 748 C C . ALA A 1 96 ? 86.438 24.766 2.154 1 28.02 96 ALA A C 1
ATOM 750 O O . ALA A 1 96 ? 87.375 25.562 2.219 1 28.02 96 ALA A O 1
ATOM 751 N N . GLU A 1 97 ? 86.5 23.828 3.24 1 26.44 97 GLU A N 1
ATOM 752 C CA . GLU A 1 97 ? 87.062 24.5 4.426 1 26.44 97 GLU A CA 1
ATOM 753 C C . GLU A 1 97 ? 88.438 25.125 4.152 1 26.44 97 GLU A C 1
ATOM 755 O O . GLU A 1 97 ? 89.125 24.672 3.26 1 26.44 97 GLU A O 1
ATOM 760 N N . GLY A 1 98 ? 88.812 26.031 5.004 1 26.06 98 GLY A N 1
ATOM 761 C CA . GLY A 1 98 ? 89.625 27.203 5.34 1 26.06 98 GLY A CA 1
ATOM 762 C C . GLY A 1 98 ? 91.062 26.875 5.52 1 26.06 98 GLY A C 1
ATOM 763 O O . GLY A 1 98 ? 91.438 25.703 5.695 1 26.06 98 GLY A O 1
ATOM 764 N N . GLU A 1 99 ? 92.125 27.781 5.672 1 28.12 99 GLU A N 1
ATOM 765 C CA . GLU A 1 99 ? 93.438 28.422 5.531 1 28.12 99 GLU A CA 1
ATOM 766 C C . GLU A 1 99 ? 94.375 28 6.645 1 28.12 99 GLU A C 1
ATOM 768 O O . GLU A 1 99 ? 95.562 27.938 6.441 1 28.12 99 GLU A O 1
ATOM 773 N N . PRO A 1 100 ? 94.188 27.859 8.047 1 28.22 100 PRO A N 1
ATOM 774 C CA . PRO A 1 100 ? 95.188 28.703 8.727 1 28.22 100 PRO A CA 1
ATOM 775 C C . PRO A 1 100 ? 96.562 28.078 8.773 1 28.22 100 PRO A C 1
ATOM 777 O O . PRO A 1 100 ? 96.688 26.891 8.445 1 28.22 100 PRO A O 1
ATOM 780 N N . GLN A 1 101 ? 97.125 27.484 10.07 1 29.62 101 GLN A N 1
ATOM 781 C CA . GLN A 1 101 ? 98.312 27.938 10.828 1 29.62 101 GLN A CA 1
ATOM 782 C C . GLN A 1 101 ? 99.562 27.109 10.492 1 29.62 101 GLN A C 1
ATOM 784 O O . GLN A 1 101 ? 99.5 25.891 10.438 1 29.62 101 GLN A O 1
ATOM 789 N N . PRO A 1 102 ? 100.812 27.672 10 1 32.09 102 PRO A N 1
ATOM 790 C CA . PRO A 1 102 ? 102.188 27.203 9.742 1 32.09 102 PRO A CA 1
ATOM 791 C C . PRO A 1 102 ? 103 26.938 11.031 1 32.09 102 PRO A C 1
ATOM 793 O O . PRO A 1 102 ? 103.75 25.984 11.102 1 32.09 102 PRO A O 1
ATOM 796 N N . ALA A 1 103 ? 103.438 27.844 12.055 1 33.28 103 ALA A N 1
ATOM 797 C CA . ALA A 1 103 ? 104.875 27.922 12.242 1 33.28 103 ALA A CA 1
ATOM 798 C C . ALA A 1 103 ? 105.375 26.859 13.234 1 33.28 103 ALA A C 1
ATOM 800 O O . ALA A 1 103 ? 106.5 26.344 13.117 1 33.28 103 ALA A O 1
ATOM 801 N N . GLN A 1 104 ? 104.938 26.703 14.539 1 26.41 104 GLN A N 1
ATOM 802 C CA . GLN A 1 104 ? 105.875 26.875 15.672 1 26.41 104 GLN A CA 1
ATOM 803 C C . GLN A 1 104 ? 106.875 25.766 15.727 1 26.41 104 GLN A C 1
ATOM 805 O O . GLN A 1 104 ? 106.75 24.719 15.102 1 26.41 104 GLN A O 1
ATOM 810 N N . GLN A 1 105 ? 108 25.578 17.25 1 27.48 105 GLN A N 1
ATOM 811 C CA . GLN A 1 105 ? 109.125 25.359 18.172 1 27.48 105 GLN A CA 1
ATOM 812 C C . GLN A 1 105 ? 109.062 23.953 18.766 1 27.48 105 GLN A C 1
ATOM 814 O O . GLN A 1 105 ? 110.062 23.406 19.188 1 27.48 105 GLN A O 1
ATOM 819 N N . ARG A 1 106 ? 108.688 22.656 19.688 1 24.56 106 ARG A N 1
ATOM 820 C CA . ARG A 1 106 ? 109.75 21.703 20 1 24.56 106 ARG A CA 1
ATOM 821 C C . ARG A 1 106 ? 110.375 21.125 18.719 1 24.56 106 ARG A C 1
ATOM 823 O O . ARG A 1 106 ? 109.625 20.875 17.75 1 24.56 106 ARG A O 1
ATOM 830 N N . MET B 1 1 ? -10.406 17.828 -10.281 1 85.94 1 MET B N 1
ATOM 831 C CA . MET B 1 1 ? -11.109 17.547 -9.031 1 85.94 1 MET B CA 1
ATOM 832 C C . MET B 1 1 ? -10.555 16.297 -8.359 1 85.94 1 MET B C 1
ATOM 834 O O . MET B 1 1 ? -10.195 15.336 -9.031 1 85.94 1 MET B O 1
ATOM 838 N N . THR B 1 2 ? -10.141 16.344 -7.141 1 93.69 2 THR B N 1
ATOM 839 C CA . THR B 1 2 ? -9.539 15.219 -6.438 1 93.69 2 THR B CA 1
ATOM 840 C C . THR B 1 2 ? -10.586 14.164 -6.105 1 93.69 2 THR B C 1
ATOM 842 O O . THR B 1 2 ? -11.727 14.492 -5.781 1 93.69 2 THR B O 1
ATOM 845 N N . VAL B 1 3 ? -10.211 12.898 -6.363 1 97.81 3 VAL B N 1
ATOM 846 C CA . VAL B 1 3 ? -11.062 11.766 -6.016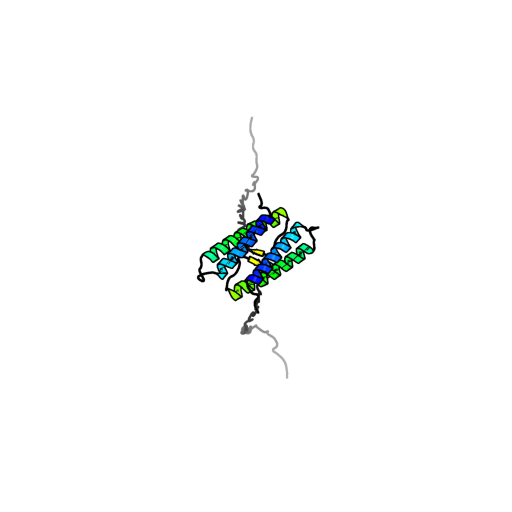 1 97.81 3 VAL B CA 1
ATOM 847 C C . VAL B 1 3 ? -11.297 11.742 -4.508 1 97.81 3 VAL B C 1
ATOM 849 O O . VAL B 1 3 ? -10.391 12.023 -3.727 1 97.81 3 VAL B O 1
ATOM 852 N N . GLU B 1 4 ? -12.562 11.445 -4.094 1 98.62 4 GLU B N 1
ATOM 853 C CA . GLU B 1 4 ? -12.883 11.305 -2.678 1 98.62 4 GLU B CA 1
ATOM 854 C C . GLU B 1 4 ? -12.008 10.234 -2.021 1 98.62 4 GLU B C 1
ATOM 856 O O . GLU B 1 4 ? -11.828 9.148 -2.57 1 98.62 4 GLU B O 1
ATOM 861 N N . PRO B 1 5 ? -11.461 10.523 -0.876 1 98.81 5 PRO B N 1
ATOM 862 C CA . PRO B 1 5 ? -10.461 9.633 -0.286 1 98.81 5 PRO B CA 1
ATOM 863 C C . PRO B 1 5 ? -10.992 8.219 -0.06 1 98.81 5 PRO B C 1
ATOM 865 O O . PRO B 1 5 ? -10.289 7.238 -0.335 1 98.81 5 PRO B O 1
ATOM 868 N N . ARG B 1 6 ? -12.172 8.125 0.448 1 98.88 6 ARG B N 1
ATOM 869 C CA . ARG B 1 6 ? -12.727 6.793 0.685 1 98.88 6 ARG B CA 1
ATOM 870 C C . ARG B 1 6 ? -12.859 6.016 -0.621 1 98.88 6 ARG B C 1
ATOM 872 O O . ARG B 1 6 ? -12.555 4.824 -0.677 1 98.88 6 ARG B O 1
ATOM 879 N N . ALA B 1 7 ? -13.273 6.617 -1.625 1 98.88 7 ALA B N 1
ATOM 880 C CA . ALA B 1 7 ? -13.391 5.98 -2.934 1 98.88 7 ALA B CA 1
ATOM 881 C C . ALA B 1 7 ? -12.016 5.598 -3.482 1 98.88 7 ALA B C 1
ATOM 883 O O . ALA B 1 7 ? -11.852 4.523 -4.066 1 98.88 7 ALA B O 1
ATOM 884 N N . ALA B 1 8 ? -11.008 6.48 -3.318 1 98.94 8 ALA B N 1
ATOM 885 C CA . ALA B 1 8 ? -9.648 6.203 -3.766 1 98.94 8 ALA B CA 1
ATOM 886 C C . ALA B 1 8 ? -9.055 5.02 -3.006 1 98.94 8 ALA B C 1
ATOM 888 O O . ALA B 1 8 ? -8.383 4.168 -3.598 1 98.94 8 ALA B O 1
ATOM 889 N N . LEU B 1 9 ? -9.328 4.945 -1.681 1 98.94 9 LEU B N 1
ATOM 890 C CA . LEU B 1 9 ? -8.852 3.818 -0.884 1 98.94 9 LEU B CA 1
ATOM 891 C C . LEU B 1 9 ? -9.477 2.512 -1.359 1 98.94 9 LEU B C 1
ATOM 893 O O . LEU B 1 9 ? -8.797 1.491 -1.462 1 98.94 9 LEU B O 1
ATOM 897 N N . ASP B 1 10 ? -10.758 2.541 -1.645 1 98.94 10 ASP B N 1
ATOM 898 C CA . ASP B 1 10 ? -11.445 1.351 -2.141 1 98.94 10 ASP B CA 1
ATOM 899 C C . ASP B 1 10 ? -10.812 0.855 -3.439 1 98.94 10 ASP B C 1
ATOM 901 O O . ASP B 1 10 ? -10.641 -0.351 -3.631 1 98.94 10 ASP B O 1
ATOM 905 N N . ARG B 1 11 ? -10.461 1.767 -4.324 1 98.94 11 ARG B N 1
ATOM 906 C CA . ARG B 1 11 ? -9.812 1.412 -5.582 1 98.94 11 ARG B CA 1
ATOM 907 C C . ARG B 1 11 ? -8.43 0.818 -5.34 1 98.94 11 ARG B C 1
ATOM 909 O O . ARG B 1 11 ? -8.031 -0.139 -6.008 1 98.94 11 ARG B O 1
ATOM 916 N N . LEU B 1 12 ? -7.664 1.358 -4.359 1 98.94 12 LEU B N 1
ATOM 917 C CA . LEU B 1 12 ? -6.34 0.846 -4.02 1 98.94 12 LEU B CA 1
ATOM 918 C C . LEU B 1 12 ? -6.434 -0.573 -3.467 1 98.94 12 LEU B C 1
ATOM 920 O O . LEU B 1 12 ? -5.66 -1.449 -3.865 1 98.94 12 LEU B O 1
ATOM 924 N N . ILE B 1 13 ? -7.398 -0.779 -2.637 1 99 13 ILE B N 1
ATOM 925 C CA . ILE B 1 13 ? -7.59 -2.092 -2.031 1 99 13 ILE B CA 1
ATOM 926 C C . ILE B 1 13 ? -7.969 -3.105 -3.109 1 99 13 ILE B C 1
ATOM 928 O O . ILE B 1 13 ? -7.434 -4.215 -3.143 1 99 13 ILE B O 1
ATOM 932 N N . ALA B 1 14 ? -8.844 -2.723 -4.004 1 98.94 14 ALA B N 1
ATOM 933 C CA . ALA B 1 14 ? -9.219 -3.596 -5.113 1 98.94 14 ALA B CA 1
ATOM 934 C C . ALA B 1 14 ? -8.016 -3.928 -5.98 1 98.94 14 ALA B C 1
ATOM 936 O O . ALA B 1 14 ? -7.855 -5.066 -6.43 1 98.94 14 ALA B O 1
ATOM 937 N N . ALA B 1 15 ? -7.148 -2.977 -6.234 1 98.94 15 ALA B N 1
ATOM 938 C CA . ALA B 1 15 ? -5.953 -3.18 -7.043 1 98.94 15 ALA B CA 1
ATOM 939 C C . ALA B 1 15 ? -4.965 -4.105 -6.336 1 98.94 15 ALA B C 1
ATOM 941 O O . ALA B 1 15 ? -4.32 -4.941 -6.977 1 98.94 15 ALA B O 1
ATOM 942 N N . LEU B 1 16 ? -4.832 -3.904 -4.992 1 98.94 16 LEU B N 1
ATOM 943 C CA . LEU B 1 16 ? -3.998 -4.801 -4.203 1 98.94 16 LEU B CA 1
ATOM 944 C C . LEU B 1 16 ? -4.473 -6.246 -4.336 1 98.94 16 LEU B C 1
ATOM 946 O O . LEU B 1 16 ? -3.668 -7.148 -4.566 1 98.94 16 LEU B O 1
ATOM 950 N N . GLU B 1 17 ? -5.746 -6.508 -4.238 1 99 17 GLU B N 1
ATOM 951 C CA . GLU B 1 17 ? -6.336 -7.836 -4.355 1 99 17 GLU B CA 1
ATOM 952 C C . GLU B 1 17 ? -6.145 -8.406 -5.754 1 99 17 GLU B C 1
ATOM 954 O O . GLU B 1 17 ? -5.848 -9.594 -5.91 1 99 17 GLU B O 1
ATOM 959 N N . ALA B 1 18 ? -6.312 -7.551 -6.707 1 98.94 18 ALA B N 1
ATOM 960 C CA . ALA B 1 18 ? -6.137 -7.988 -8.086 1 98.94 18 ALA B CA 1
ATOM 961 C C . ALA B 1 18 ? -4.691 -8.406 -8.352 1 98.94 18 ALA B C 1
ATOM 963 O O . ALA B 1 18 ? -4.438 -9.406 -9.023 1 98.94 18 ALA B O 1
ATOM 964 N N . HIS B 1 19 ? -3.721 -7.598 -7.855 1 99 19 HIS B N 1
ATOM 965 C CA . HIS B 1 19 ? -2.312 -7.945 -8.008 1 99 19 HIS B CA 1
ATOM 966 C C . HIS B 1 19 ? -1.995 -9.273 -7.328 1 99 19 HIS B C 1
ATOM 968 O O . HIS B 1 19 ? -1.334 -10.133 -7.914 1 99 19 HIS B O 1
ATOM 974 N N . HIS B 1 20 ? -2.479 -9.445 -6.141 1 98.94 20 HIS B N 1
ATOM 975 C CA . HIS B 1 20 ? -2.281 -10.695 -5.426 1 98.94 20 HIS B CA 1
ATOM 976 C C . HIS B 1 20 ? -2.852 -11.875 -6.211 1 98.94 20 HIS B C 1
ATOM 978 O O . HIS B 1 20 ? -2.205 -12.914 -6.332 1 98.94 20 HIS B O 1
ATOM 984 N N . HIS B 1 21 ? -4.047 -11.75 -6.684 1 98.94 21 HIS B N 1
ATOM 985 C CA . HIS B 1 21 ? -4.699 -12.805 -7.445 1 98.94 21 HIS B CA 1
ATOM 986 C C . HIS B 1 21 ? -3.889 -13.172 -8.688 1 98.94 21 HIS B C 1
ATOM 988 O O . HIS B 1 21 ? -3.693 -14.352 -8.977 1 98.94 21 HIS B O 1
ATOM 994 N N . ALA B 1 22 ? -3.438 -12.094 -9.414 1 98.94 22 ALA B N 1
ATOM 995 C CA . ALA B 1 22 ? -2.633 -12.32 -10.609 1 98.94 22 ALA B CA 1
ATOM 996 C C . ALA B 1 22 ? -1.363 -13.102 -10.281 1 98.94 22 ALA B C 1
ATOM 998 O O . ALA B 1 22 ? -0.988 -14.023 -11.008 1 98.94 22 ALA B O 1
ATOM 999 N N . VAL B 1 23 ? -0.742 -12.758 -9.195 1 98.88 23 VAL B N 1
ATOM 1000 C CA . VAL B 1 23 ? 0.497 -13.391 -8.758 1 98.88 23 VAL B CA 1
ATOM 1001 C C . VAL B 1 23 ? 0.224 -14.844 -8.375 1 98.88 23 VAL B C 1
ATOM 1003 O O . VAL B 1 23 ? 0.956 -15.75 -8.781 1 98.88 23 VAL B O 1
ATOM 1006 N N . ALA B 1 24 ? -0.816 -15.07 -7.672 1 98.62 24 ALA B N 1
ATOM 1007 C CA . ALA B 1 24 ? -1.135 -16.391 -7.121 1 98.62 24 ALA B CA 1
ATOM 1008 C C . ALA B 1 24 ? -1.572 -17.344 -8.219 1 98.62 24 ALA B C 1
ATOM 1010 O O . ALA B 1 24 ? -1.456 -18.562 -8.07 1 98.62 24 ALA B O 1
ATOM 1011 N N . THR B 1 25 ? -2.043 -16.812 -9.312 1 98.56 25 THR B N 1
ATOM 1012 C CA . THR B 1 25 ? -2.611 -17.672 -10.344 1 98.56 25 THR B CA 1
ATOM 1013 C C . THR B 1 25 ? -1.792 -17.578 -11.633 1 98.56 25 THR B C 1
ATOM 1015 O O . THR B 1 25 ? -2.219 -18.078 -12.68 1 98.56 25 THR B O 1
ATOM 1018 N N . ARG B 1 26 ? -0.628 -16.891 -11.516 1 98.12 26 ARG B N 1
ATOM 1019 C CA . ARG B 1 26 ? 0.157 -16.672 -12.719 1 98.12 26 ARG B CA 1
ATOM 1020 C C . ARG B 1 26 ? 0.49 -18 -13.406 1 98.12 26 ARG B C 1
ATOM 1022 O O . ARG B 1 26 ? 0.782 -18.984 -12.742 1 98.12 26 ARG B O 1
ATOM 1029 N N . ARG B 1 27 ? 0.44 -17.938 -14.68 1 97.62 27 ARG B N 1
ATOM 1030 C CA . ARG B 1 27 ? 0.672 -19.141 -15.469 1 97.62 27 ARG B CA 1
ATOM 1031 C C . ARG B 1 27 ? 2.158 -19.328 -15.75 1 97.62 27 ARG B C 1
ATOM 1033 O O . ARG B 1 27 ? 2.596 -20.438 -16.078 1 97.62 27 ARG B O 1
ATOM 1040 N N . SER B 1 28 ? 2.939 -18.312 -15.758 1 97.62 28 SER B N 1
ATOM 1041 C CA . SER B 1 28 ? 4.383 -18.312 -15.961 1 97.62 28 SER B CA 1
ATOM 1042 C C . SER B 1 28 ? 5.031 -17.125 -15.258 1 97.62 28 SER B C 1
ATOM 1044 O O . SER B 1 28 ? 4.34 -16.219 -14.789 1 97.62 28 SER B O 1
ATOM 1046 N N . ASP B 1 29 ? 6.309 -17.156 -15.219 1 95.94 29 ASP B N 1
ATOM 1047 C CA .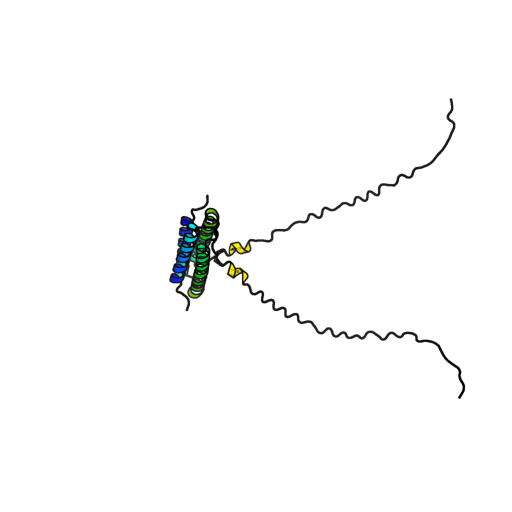 ASP B 1 29 ? 7.039 -16.062 -14.586 1 95.94 29 ASP B CA 1
ATOM 1048 C C . ASP B 1 29 ? 6.867 -14.766 -15.375 1 95.94 29 ASP B C 1
ATOM 1050 O O . ASP B 1 29 ? 7.039 -13.672 -14.82 1 95.94 29 ASP B O 1
ATOM 1054 N N . ASP B 1 30 ? 6.504 -14.852 -16.609 1 96.94 30 ASP B N 1
ATOM 1055 C CA . ASP B 1 30 ? 6.359 -13.68 -17.469 1 96.94 30 ASP B CA 1
ATOM 1056 C C . ASP B 1 30 ? 4.895 -13.422 -17.812 1 96.94 30 ASP B C 1
ATOM 1058 O O . ASP B 1 30 ? 4.582 -12.859 -18.859 1 96.94 30 ASP B O 1
ATOM 1062 N N . ASP B 1 31 ? 3.975 -13.961 -16.969 1 98.44 31 ASP B N 1
ATOM 1063 C CA . ASP B 1 31 ? 2.545 -13.773 -17.188 1 98.44 31 ASP B CA 1
ATOM 1064 C C . ASP B 1 31 ? 2.184 -12.289 -17.25 1 98.44 31 ASP B C 1
ATOM 1066 O O . ASP B 1 31 ? 2.365 -11.562 -16.266 1 98.44 31 ASP B O 1
ATOM 1070 N N . PRO B 1 32 ? 1.7 -11.82 -18.375 1 98.5 32 PRO B N 1
ATOM 1071 C CA . PRO B 1 32 ? 1.402 -10.391 -18.547 1 98.5 32 PRO B CA 1
ATOM 1072 C C . PRO B 1 32 ? 0.333 -9.898 -17.578 1 98.5 32 PRO B C 1
ATOM 1074 O O . PRO B 1 32 ? 0.271 -8.703 -17.281 1 98.5 32 PRO B O 1
ATOM 1077 N N . ALA B 1 33 ? -0.493 -10.797 -17.047 1 98.75 33 ALA B N 1
ATOM 1078 C CA . ALA B 1 33 ? -1.527 -10.398 -16.094 1 98.75 33 ALA B CA 1
ATOM 1079 C C . ALA B 1 33 ? -0.91 -9.828 -14.828 1 98.75 33 ALA B C 1
ATOM 1081 O O . ALA B 1 33 ? -1.476 -8.922 -14.211 1 98.75 33 ALA B O 1
ATOM 1082 N N . VAL B 1 34 ? 0.28 -10.305 -14.422 1 98.81 34 VAL B N 1
ATOM 1083 C CA . VAL B 1 34 ? 0.968 -9.805 -13.242 1 98.81 34 VAL B CA 1
ATOM 1084 C C . VAL B 1 34 ? 1.477 -8.391 -13.492 1 98.81 34 VAL B C 1
ATOM 1086 O O . VAL B 1 34 ? 1.309 -7.5 -12.656 1 98.81 34 VAL B O 1
ATOM 1089 N N . ASP B 1 35 ? 1.997 -8.18 -14.703 1 98.44 35 ASP B N 1
ATOM 1090 C CA . ASP B 1 35 ? 2.482 -6.855 -15.07 1 98.44 35 ASP B CA 1
ATOM 1091 C C . ASP B 1 35 ? 1.34 -5.844 -15.117 1 98.44 35 ASP B C 1
ATOM 1093 O O . ASP B 1 35 ? 1.473 -4.727 -14.625 1 98.44 35 ASP B O 1
ATOM 1097 N N . ASP B 1 36 ? 0.25 -6.27 -15.727 1 98.75 36 ASP B N 1
ATOM 1098 C CA . ASP B 1 36 ? -0.922 -5.402 -15.82 1 98.75 36 ASP B CA 1
ATOM 1099 C C . ASP B 1 36 ? -1.424 -5.004 -14.438 1 98.75 36 ASP B C 1
ATOM 1101 O O . ASP B 1 36 ? -1.67 -3.826 -14.172 1 98.75 36 ASP B O 1
ATOM 1105 N N . ALA B 1 37 ? -1.542 -6.031 -13.578 1 98.88 37 ALA B N 1
ATOM 1106 C CA . ALA B 1 37 ? -2.057 -5.781 -12.234 1 98.88 37 ALA B CA 1
ATOM 1107 C C . ALA B 1 37 ? -1.087 -4.922 -11.422 1 98.88 37 ALA B C 1
ATOM 1109 O O . ALA B 1 37 ? -1.507 -4.109 -10.602 1 98.88 37 ALA B O 1
ATOM 1110 N N . TYR B 1 38 ? 0.183 -5.074 -11.648 1 98.62 38 TYR B N 1
ATOM 1111 C CA . TYR B 1 38 ? 1.234 -4.266 -11.039 1 98.62 38 TYR B CA 1
ATOM 1112 C C . TYR B 1 38 ? 1.074 -2.795 -11.406 1 98.62 38 TYR B C 1
ATOM 1114 O O . TYR B 1 38 ? 1.099 -1.926 -10.531 1 98.62 38 TYR B O 1
ATOM 1122 N N . ASP B 1 39 ? 0.853 -2.535 -12.633 1 98.38 39 ASP B N 1
ATOM 1123 C CA . ASP B 1 39 ? 0.68 -1.171 -13.125 1 98.38 39 ASP B CA 1
ATOM 1124 C C . ASP B 1 39 ? -0.592 -0.542 -12.562 1 98.38 39 ASP B C 1
ATOM 1126 O O . ASP B 1 39 ? -0.591 0.626 -12.172 1 98.38 39 ASP B O 1
ATOM 1130 N N . VAL B 1 40 ? -1.692 -1.304 -12.555 1 98.88 40 VAL B N 1
ATOM 1131 C CA . VAL B 1 40 ? -2.967 -0.82 -12.039 1 98.88 40 VAL B CA 1
ATOM 1132 C C . VAL B 1 40 ? -2.828 -0.486 -10.555 1 98.88 40 VAL B C 1
ATOM 1134 O O . VAL B 1 40 ? -3.393 0.502 -10.078 1 98.88 40 VAL B O 1
ATOM 1137 N N . LEU B 1 41 ? -2.031 -1.311 -9.82 1 98.88 41 LEU B N 1
ATOM 1138 C CA . LEU B 1 41 ? -1.79 -1.077 -8.398 1 98.88 41 LEU B CA 1
ATOM 1139 C C . LEU B 1 41 ? -1.025 0.225 -8.188 1 98.88 41 LEU B C 1
ATOM 1141 O O . LEU B 1 41 ? -1.397 1.034 -7.332 1 98.88 41 LEU B O 1
ATOM 1145 N N . ALA B 1 42 ? -0.02 0.482 -8.984 1 98.5 42 ALA B N 1
ATOM 1146 C CA . ALA B 1 42 ? 0.753 1.719 -8.898 1 98.5 42 ALA B CA 1
ATOM 1147 C C . ALA B 1 42 ? -0.129 2.936 -9.164 1 98.5 42 ALA B C 1
ATOM 1149 O O . ALA B 1 42 ? -0.1 3.906 -8.406 1 98.5 42 ALA B O 1
ATOM 1150 N N . ASP B 1 43 ? -0.958 2.828 -10.188 1 98.44 43 ASP B N 1
ATOM 1151 C CA . ASP B 1 43 ? -1.846 3.928 -10.555 1 98.44 43 ASP B CA 1
ATOM 1152 C C . ASP B 1 43 ? -2.854 4.215 -9.445 1 98.44 43 ASP B C 1
ATOM 1154 O O . ASP B 1 43 ? -3.1 5.375 -9.109 1 98.44 43 ASP B O 1
ATOM 1158 N N . ALA B 1 44 ? -3.447 3.16 -8.922 1 98.88 44 ALA B N 1
ATOM 1159 C CA . ALA B 1 44 ? -4.434 3.318 -7.855 1 98.88 44 ALA B CA 1
ATOM 1160 C C . ALA B 1 44 ? -3.814 3.979 -6.625 1 98.88 44 ALA B C 1
ATOM 1162 O O . ALA B 1 44 ? -4.469 4.773 -5.945 1 98.88 44 ALA B O 1
ATOM 1163 N N . TYR B 1 45 ? -2.578 3.611 -6.301 1 98.75 45 TYR B N 1
ATOM 1164 C CA . TYR B 1 45 ? -1.897 4.227 -5.164 1 98.75 45 TYR B CA 1
ATOM 1165 C C . TYR B 1 45 ? -1.706 5.723 -5.391 1 98.75 45 TYR B C 1
ATOM 1167 O O . TYR B 1 45 ? -1.917 6.527 -4.48 1 98.75 45 TYR B O 1
ATOM 1175 N N . GLU B 1 46 ? -1.271 6.137 -6.602 1 98.25 46 GLU B N 1
ATOM 1176 C CA . GLU B 1 46 ? -1.078 7.551 -6.906 1 98.25 46 GLU B CA 1
ATOM 1177 C C . GLU B 1 46 ? -2.357 8.344 -6.664 1 98.25 46 GLU B C 1
ATOM 1179 O O . GLU B 1 46 ? -2.314 9.445 -6.113 1 98.25 46 GLU B O 1
ATOM 1184 N N . VAL B 1 47 ? -3.465 7.797 -7.07 1 98.62 47 VAL B N 1
ATOM 1185 C CA . VAL B 1 47 ? -4.754 8.453 -6.891 1 98.62 47 VAL B CA 1
ATOM 1186 C C . VAL B 1 47 ? -5.078 8.57 -5.402 1 98.62 47 VAL B C 1
ATOM 1188 O O . VAL B 1 47 ? -5.504 9.625 -4.934 1 98.62 47 VAL B O 1
ATOM 1191 N N . TYR B 1 48 ? -4.832 7.453 -4.637 1 98.88 48 TYR B N 1
ATOM 1192 C CA . TYR B 1 48 ? -5.16 7.461 -3.215 1 98.88 48 TYR B CA 1
ATOM 1193 C C . TYR B 1 48 ? -4.273 8.438 -2.457 1 98.88 48 TYR B C 1
ATOM 1195 O O . TYR B 1 48 ? -4.758 9.219 -1.634 1 98.88 48 TYR B O 1
ATOM 1203 N N . GLU B 1 49 ? -2.986 8.352 -2.705 1 97.88 49 GLU B N 1
ATOM 1204 C CA . GLU B 1 49 ? -2.082 9.227 -1.969 1 97.88 49 GLU B CA 1
ATOM 1205 C C . GLU B 1 49 ? -2.391 10.695 -2.244 1 97.88 49 GLU B C 1
ATOM 1207 O O . GLU B 1 49 ? -2.361 11.523 -1.331 1 97.88 49 GLU B O 1
ATOM 1212 N N . ASP B 1 50 ? -2.645 11.023 -3.549 1 98.06 50 ASP B N 1
ATOM 1213 C CA . ASP B 1 50 ? -3.035 12.383 -3.908 1 98.06 50 ASP B CA 1
ATOM 1214 C C . ASP B 1 50 ? -4.289 12.812 -3.15 1 98.06 50 ASP B C 1
ATOM 1216 O O . ASP B 1 50 ? -4.352 13.922 -2.621 1 98.06 50 ASP B O 1
ATOM 1220 N N . SER B 1 51 ? -5.258 11.961 -3.123 1 98.75 51 SER B N 1
ATOM 1221 C CA . SER B 1 51 ? -6.512 12.258 -2.438 1 98.75 51 SER B CA 1
ATOM 1222 C C . SER B 1 51 ? -6.285 12.469 -0.943 1 98.75 51 SER B C 1
ATOM 1224 O O . SER B 1 51 ? -6.805 13.422 -0.36 1 98.75 51 SER B O 1
ATOM 1226 N N . LEU B 1 52 ? -5.5 11.617 -0.304 1 98.69 52 LEU B N 1
ATOM 1227 C CA . LEU B 1 52 ? -5.16 11.672 1.114 1 98.69 52 LEU B CA 1
ATOM 1228 C C . LEU B 1 52 ? -4.453 12.984 1.448 1 98.69 52 LEU B C 1
ATOM 1230 O O . LEU B 1 52 ? -4.797 13.648 2.426 1 98.69 52 LEU B O 1
ATOM 1234 N N . ALA B 1 53 ? -3.506 13.336 0.624 1 98.25 53 ALA B N 1
ATOM 1235 C CA . ALA B 1 53 ? -2.734 14.562 0.821 1 98.25 53 ALA B CA 1
ATOM 1236 C C . ALA B 1 53 ? -3.607 15.797 0.618 1 98.25 53 ALA B C 1
ATOM 1238 O O . ALA B 1 53 ? -3.57 16.734 1.423 1 98.25 53 ALA B O 1
ATOM 1239 N N . THR B 1 54 ? -4.383 15.773 -0.418 1 98.44 54 THR B N 1
ATOM 1240 C CA . THR B 1 54 ? -5.18 16.938 -0.803 1 98.44 54 THR B CA 1
ATOM 1241 C C . THR B 1 54 ? -6.297 17.188 0.206 1 98.44 54 THR B C 1
ATOM 1243 O O . THR B 1 54 ? -6.555 18.328 0.592 1 98.44 54 THR B O 1
ATOM 1246 N N . VAL B 1 55 ? -6.93 16.125 0.65 1 98.31 55 VAL B N 1
ATOM 1247 C CA . VAL B 1 55 ? -8.133 16.281 1.459 1 98.31 55 VAL B CA 1
ATOM 1248 C C . VAL B 1 55 ? -7.758 16.375 2.938 1 98.31 55 VAL B C 1
ATOM 1250 O O . VAL B 1 55 ? -8.328 17.156 3.688 1 98.31 55 VAL B O 1
ATOM 1253 N N . PHE B 1 56 ? -6.797 15.625 3.328 1 98 56 PHE B N 1
ATOM 1254 C CA . PHE B 1 56 ? -6.516 15.492 4.75 1 98 56 PHE B CA 1
ATOM 1255 C C . PHE B 1 56 ? -5.145 16.062 5.09 1 98 56 PHE B C 1
ATOM 1257 O O . PHE B 1 56 ? -4.812 16.25 6.262 1 98 56 PHE B O 1
ATOM 1264 N N . GLY B 1 57 ? -4.254 16.297 4.113 1 98 57 GLY B N 1
ATOM 1265 C CA . GLY B 1 57 ? -2.891 16.719 4.387 1 98 57 GLY B CA 1
ATOM 1266 C C . GLY B 1 57 ? -2.033 15.625 4.996 1 98 57 GLY B C 1
ATOM 1267 O O . GLY B 1 57 ? -1.16 15.906 5.824 1 98 57 GLY B O 1
ATOM 1268 N N . GLU B 1 58 ? -2.354 14.344 4.727 1 98.44 58 GLU B N 1
ATOM 1269 C CA . GLU B 1 58 ? -1.672 13.172 5.281 1 98.44 58 GLU B CA 1
ATOM 1270 C C . GLU B 1 58 ? -1.072 12.305 4.176 1 98.44 58 GLU B C 1
ATOM 1272 O O . GLU B 1 58 ? -1.417 12.461 3.004 1 98.44 58 GLU B O 1
ATOM 1277 N N . VAL B 1 59 ? -0.132 11.414 4.57 1 97.19 59 VAL B N 1
ATOM 1278 C CA . VAL B 1 59 ? 0.519 10.508 3.623 1 97.19 59 VAL B CA 1
ATOM 1279 C C . VAL B 1 59 ? 0.593 9.109 4.215 1 97.19 59 VAL B C 1
ATOM 1281 O O . VAL B 1 59 ? 0.274 8.898 5.387 1 97.19 59 VAL B O 1
ATOM 1284 N N . THR B 1 60 ? 0.879 8.188 3.418 1 98.31 60 THR B N 1
ATOM 1285 C CA . THR B 1 60 ? 1.188 6.824 3.838 1 98.31 60 THR B CA 1
ATOM 1286 C C . THR B 1 60 ? 2.695 6.633 3.98 1 98.31 60 THR B C 1
ATOM 1288 O O . THR B 1 60 ? 3.479 7.488 3.568 1 98.31 60 THR B O 1
ATOM 1291 N N . PRO B 1 61 ? 3.066 5.508 4.547 1 97.44 61 PRO B N 1
ATOM 1292 C CA . PRO B 1 61 ? 4.496 5.219 4.672 1 97.44 61 PRO B CA 1
ATOM 1293 C C . PRO B 1 61 ? 5.109 4.711 3.367 1 97.44 61 PRO B C 1
ATOM 1295 O O . PRO B 1 61 ? 6.277 4.312 3.344 1 97.44 61 PRO B O 1
ATOM 1298 N N . PHE B 1 62 ? 4.441 4.758 2.26 1 96.75 62 PHE B N 1
ATOM 1299 C CA . PHE B 1 62 ? 4.852 4.113 1.02 1 96.75 62 PHE B CA 1
ATOM 1300 C C . PHE B 1 62 ? 5.355 5.145 0.015 1 96.75 62 PHE B C 1
ATOM 1302 O O . PHE B 1 62 ? 4.871 6.277 -0.015 1 96.75 62 PHE B O 1
ATOM 1309 N N . TYR B 1 63 ? 6.242 4.715 -0.805 1 94.31 63 TYR B N 1
ATOM 1310 C CA . TYR B 1 63 ? 6.652 5.414 -2.018 1 94.31 63 TYR B CA 1
ATOM 1311 C C . TYR B 1 63 ? 6.684 4.465 -3.211 1 94.31 63 TYR B C 1
ATOM 1313 O O . TYR B 1 63 ? 6.863 3.258 -3.047 1 94.31 63 TYR B O 1
ATOM 1321 N N . LEU B 1 64 ? 6.387 5.059 -4.332 1 95.75 64 LEU B N 1
ATOM 1322 C CA . LEU B 1 64 ? 6.504 4.25 -5.543 1 95.75 64 LEU B CA 1
ATOM 1323 C C . LEU B 1 64 ? 7.953 4.184 -6.012 1 95.75 64 LEU B C 1
ATOM 1325 O O . LEU B 1 64 ? 8.68 5.176 -5.941 1 95.75 64 LEU B O 1
ATOM 1329 N N . ALA B 1 65 ? 8.414 3.09 -6.48 1 83 65 ALA B N 1
ATOM 1330 C CA . ALA B 1 65 ? 9.766 2.869 -6.992 1 83 65 ALA B CA 1
ATOM 1331 C C . ALA B 1 65 ? 10.117 3.893 -8.062 1 83 65 ALA B C 1
ATOM 1333 O O . ALA B 1 65 ? 11.25 4.391 -8.109 1 83 65 ALA B O 1
ATOM 1334 N N . ASP B 1 66 ? 9.375 4.156 -9.125 1 69.69 66 ASP B N 1
ATOM 1335 C CA . ASP B 1 66 ? 9.68 5.078 -10.211 1 69.69 66 ASP B CA 1
ATOM 1336 C C . ASP B 1 66 ? 9.727 6.523 -9.719 1 69.69 66 ASP B C 1
ATOM 1338 O O . ASP B 1 66 ? 10.328 7.387 -10.352 1 69.69 66 ASP B O 1
ATOM 1342 N N . GLU B 1 67 ? 9.078 6.805 -8.734 1 58.34 67 GLU B N 1
ATOM 1343 C CA . GLU B 1 67 ? 9.055 8.172 -8.211 1 58.34 67 GLU B CA 1
ATOM 1344 C C . GLU B 1 67 ? 10.367 8.516 -7.512 1 58.34 67 GLU B C 1
ATOM 1346 O O . GLU B 1 67 ? 10.719 9.695 -7.402 1 58.34 67 GLU B O 1
ATOM 1351 N N . VAL B 1 68 ? 11.133 7.574 -7.043 1 51 68 VAL B N 1
ATOM 1352 C CA . VAL B 1 68 ? 12.336 7.914 -6.289 1 51 68 VAL B CA 1
ATOM 1353 C C . VAL B 1 68 ? 13.391 8.477 -7.238 1 51 68 VAL B C 1
ATOM 1355 O O . VAL B 1 68 ? 14.375 9.07 -6.793 1 51 68 VAL B O 1
ATOM 1358 N N . ASP B 1 69 ? 13.383 7.977 -8.453 1 46.56 69 ASP B N 1
ATOM 1359 C CA . ASP B 1 69 ? 14.539 8.383 -9.242 1 46.56 69 ASP B CA 1
ATOM 1360 C C . ASP B 1 69 ? 14.383 9.82 -9.742 1 46.56 69 ASP B C 1
ATOM 1362 O O . ASP B 1 69 ? 15.242 10.328 -10.469 1 46.56 69 ASP B O 1
ATOM 1366 N N . GLU B 1 70 ? 13.133 10.242 -9.664 1 43.75 70 GLU B N 1
ATOM 1367 C CA . GLU B 1 70 ? 13.094 11.258 -10.711 1 43.75 70 GLU B CA 1
ATOM 1368 C C . GLU B 1 70 ? 13.906 12.492 -10.312 1 43.75 70 GLU B C 1
ATOM 1370 O O . GLU B 1 70 ? 13.789 13.547 -10.938 1 43.75 70 GLU B O 1
ATOM 1375 N N . ASP B 1 71 ? 14.312 12.57 -9.125 1 43.41 71 ASP B N 1
ATOM 1376 C CA . ASP B 1 71 ? 14.859 13.922 -9.039 1 43.41 71 ASP B CA 1
ATOM 1377 C C . ASP B 1 71 ? 16.031 14.102 -10 1 43.41 71 ASP B C 1
ATOM 1379 O O . ASP B 1 71 ? 17.156 13.711 -9.68 1 43.41 71 ASP B O 1
ATOM 1383 N N . ASP B 1 72 ? 15.984 13.789 -11.273 1 40.56 72 ASP B N 1
ATOM 1384 C CA . ASP B 1 72 ? 17.109 14.188 -12.117 1 40.56 72 ASP B CA 1
ATOM 1385 C C . ASP B 1 72 ? 17.5 15.648 -11.867 1 40.56 72 ASP B C 1
ATOM 1387 O O . ASP B 1 72 ? 16.625 16.5 -11.672 1 40.56 72 ASP B O 1
ATOM 1391 N N . GLU B 1 73 ? 18.797 15.859 -11.453 1 39.97 73 GLU B N 1
ATOM 1392 C CA . GLU B 1 73 ? 19.781 16.922 -11.305 1 39.97 73 GLU B CA 1
ATOM 1393 C C . GLU B 1 73 ? 19.75 17.859 -12.5 1 39.97 73 GLU B C 1
ATOM 1395 O O . GLU B 1 73 ? 20.391 17.594 -13.523 1 39.97 73 GLU B O 1
ATOM 1400 N N . ASP B 1 74 ? 18.531 18.234 -12.898 1 40.97 74 ASP B N 1
ATOM 1401 C CA . ASP B 1 74 ? 18.625 19.125 -14.055 1 40.97 74 ASP B CA 1
ATOM 1402 C C . ASP B 1 74 ? 19.359 20.422 -13.695 1 40.97 74 ASP B C 1
ATOM 1404 O O . ASP B 1 74 ? 19.297 21.406 -14.438 1 40.97 74 ASP B O 1
ATOM 1408 N N . ASP B 1 75 ? 19.812 20.656 -12.453 1 40.28 75 ASP B N 1
ATOM 1409 C CA . ASP B 1 75 ? 20.125 22.078 -12.312 1 40.28 75 ASP B CA 1
ATOM 1410 C C . ASP B 1 75 ? 21.344 22.453 -13.164 1 40.28 75 ASP B C 1
ATOM 1412 O O . ASP B 1 75 ? 22.484 22.25 -12.766 1 40.28 75 ASP B O 1
ATOM 1416 N N . ASP B 1 76 ? 21.484 22.094 -14.484 1 40.94 76 ASP B N 1
ATOM 1417 C CA . ASP B 1 76 ? 22.594 22.703 -15.203 1 40.94 76 ASP B CA 1
ATOM 1418 C C . ASP B 1 76 ? 22.531 24.219 -15.148 1 40.94 76 ASP B C 1
ATOM 1420 O O . ASP B 1 76 ? 21.641 24.828 -15.75 1 40.94 76 ASP B O 1
ATOM 1424 N N . ALA B 1 77 ? 22.719 24.922 -13.961 1 37.66 77 ALA B N 1
ATOM 1425 C CA . ALA B 1 77 ? 22.922 26.375 -13.883 1 37.66 77 ALA B CA 1
ATOM 1426 C C . ALA B 1 77 ? 23.984 26.828 -14.867 1 37.66 77 ALA B C 1
ATOM 1428 O O . ALA B 1 77 ? 25.156 26.453 -14.758 1 37.66 77 ALA B O 1
ATOM 1429 N N . ASP B 1 78 ? 23.766 26.969 -16.172 1 40.62 78 ASP B N 1
ATOM 1430 C CA . ASP B 1 78 ? 24.609 27.656 -17.141 1 40.62 78 ASP B CA 1
ATOM 1431 C C . ASP B 1 78 ? 25.016 29.047 -16.641 1 40.62 78 ASP B C 1
ATOM 1433 O O . ASP B 1 78 ? 24.156 29.906 -16.453 1 40.62 78 ASP B O 1
ATOM 1437 N N . GLU B 1 79 ? 25.984 29.188 -15.609 1 38.88 79 GLU B N 1
ATOM 1438 C CA . GLU B 1 79 ? 26.625 30.453 -15.281 1 38.88 79 GLU B CA 1
ATOM 1439 C C . GLU B 1 79 ? 27.109 31.172 -16.531 1 38.88 79 GLU B C 1
ATOM 1441 O O . GLU B 1 79 ? 27.906 30.641 -17.297 1 38.88 79 GLU B O 1
ATOM 1446 N N . ASP B 1 80 ? 26.25 31.938 -17.25 1 40.19 80 ASP B N 1
ATOM 1447 C CA . ASP B 1 80 ? 26.625 32.906 -18.281 1 40.19 80 ASP B CA 1
ATOM 1448 C C . ASP B 1 80 ? 27.734 33.812 -17.797 1 40.19 80 ASP B C 1
ATOM 1450 O O . ASP B 1 80 ? 27.562 34.562 -16.844 1 40.19 80 ASP B O 1
ATOM 1454 N N . LEU B 1 81 ? 29.062 33.406 -17.672 1 36.88 81 LEU B N 1
ATOM 1455 C CA . LEU B 1 81 ? 30.219 34.25 -17.5 1 36.88 81 LEU B CA 1
ATOM 1456 C C . LEU B 1 81 ? 30.188 35.406 -18.5 1 36.88 81 LEU B C 1
ATOM 1458 O O . LEU B 1 81 ? 30.203 35.188 -19.719 1 36.88 81 LEU B O 1
ATOM 1462 N N . ASP B 1 82 ? 29.406 36.5 -18.266 1 40.28 82 ASP B N 1
ATOM 1463 C CA . ASP B 1 82 ? 29.453 37.781 -18.984 1 40.28 82 ASP B CA 1
ATOM 1464 C C . ASP B 1 82 ? 30.891 38.219 -19.266 1 40.28 82 ASP B C 1
ATOM 1466 O O . ASP B 1 82 ? 31.719 38.219 -18.344 1 40.28 82 ASP B O 1
ATOM 1470 N N . ASP B 1 83 ? 31.469 37.969 -20.469 1 41.38 83 ASP B N 1
ATOM 1471 C CA . ASP B 1 83 ? 32.688 38.5 -21.047 1 41.38 83 ASP B CA 1
ATOM 1472 C C . ASP B 1 83 ? 32.875 39.969 -20.734 1 41.38 83 ASP B C 1
ATOM 1474 O O . ASP B 1 83 ? 32.031 40.781 -21.141 1 41.38 83 ASP B O 1
ATOM 1478 N N . ILE B 1 84 ? 33.281 40.406 -19.531 1 40.59 84 ILE B N 1
ATOM 1479 C CA . ILE B 1 84 ? 33.656 41.75 -19.219 1 40.59 84 ILE B CA 1
ATOM 1480 C C . ILE B 1 84 ? 34.656 42.281 -20.266 1 40.59 84 ILE B C 1
ATOM 1482 O O . ILE B 1 84 ? 35.75 41.688 -20.422 1 40.59 84 ILE B O 1
ATOM 1486 N N . ASP B 1 85 ? 34.219 42.688 -21.469 1 39.97 85 ASP B N 1
ATOM 1487 C CA . ASP B 1 85 ? 35.031 43.406 -22.422 1 39.97 85 ASP B CA 1
ATOM 1488 C C . ASP B 1 85 ? 35.75 44.594 -21.766 1 39.97 85 ASP B C 1
ATOM 1490 O O . ASP B 1 85 ? 35.125 45.5 -21.25 1 39.97 85 ASP B O 1
ATOM 1494 N N . PHE B 1 86 ? 36.875 44.375 -21.031 1 38.09 86 PHE B N 1
ATOM 1495 C CA . PHE B 1 86 ? 37.781 45.438 -20.594 1 38.09 86 PHE B CA 1
ATOM 1496 C C . PHE B 1 86 ? 38.125 46.344 -21.75 1 38.09 86 PHE B C 1
ATOM 1498 O O . PHE B 1 86 ? 38.844 45.969 -22.672 1 38.09 86 PHE B O 1
ATOM 1505 N N . ASP B 1 87 ? 37.156 47.062 -22.344 1 37.41 87 ASP B N 1
ATOM 1506 C CA . ASP B 1 87 ? 37.531 48.125 -23.297 1 37.41 87 ASP B CA 1
ATOM 1507 C C . ASP B 1 87 ? 38.625 49.031 -22.719 1 37.41 87 ASP B C 1
ATOM 1509 O O . ASP B 1 87 ? 38.438 49.625 -21.656 1 37.41 87 ASP B O 1
ATOM 1513 N N . ASP B 1 88 ? 39.906 48.656 -22.797 1 37.53 88 ASP B N 1
ATOM 1514 C CA . ASP B 1 88 ? 41.094 49.469 -22.531 1 37.53 88 ASP B CA 1
ATOM 1515 C C . ASP B 1 88 ? 40.969 50.844 -23.188 1 37.53 88 ASP B C 1
ATOM 1517 O O . ASP B 1 88 ? 41.25 51 -24.391 1 37.53 88 ASP B O 1
ATOM 1521 N N . ASP B 1 89 ? 39.844 51.438 -23.328 1 39.03 89 ASP B N 1
ATOM 1522 C CA . ASP B 1 89 ? 40 52.75 -23.922 1 39.03 89 ASP B CA 1
ATOM 1523 C C . ASP B 1 89 ? 41.031 53.594 -23.141 1 39.03 89 ASP B C 1
ATOM 1525 O O . ASP B 1 89 ? 40.75 54 -22.016 1 39.03 89 ASP B O 1
ATOM 1529 N N . LEU B 1 90 ? 42.375 53.219 -23.188 1 35.66 90 LEU B N 1
ATOM 1530 C CA . LEU B 1 90 ? 43.469 54.125 -22.812 1 35.66 90 LEU B CA 1
ATOM 1531 C C . LEU B 1 90 ? 43.25 55.5 -23.391 1 35.66 90 LEU B C 1
ATOM 1533 O O . LEU B 1 90 ? 43.281 55.688 -24.609 1 35.66 90 LEU B O 1
ATOM 1537 N N . GLY B 1 91 ? 42.125 56.188 -23.062 1 32.78 91 GLY B N 1
ATOM 1538 C CA . GLY B 1 91 ? 41.969 57.562 -23.453 1 32.78 91 GLY B CA 1
ATOM 1539 C C . GLY B 1 91 ? 43.25 58.375 -23.344 1 32.78 91 GLY B C 1
ATOM 1540 O O . GLY B 1 91 ? 44.062 58.156 -22.422 1 32.78 91 GLY B O 1
ATOM 1541 N N . GLU B 1 92 ? 43.812 58.719 -24.516 1 36.53 92 GLU B N 1
ATOM 1542 C CA . GLU B 1 92 ? 44.906 59.625 -24.859 1 36.53 92 GLU B CA 1
ATOM 1543 C C . GLU B 1 92 ? 44.875 60.875 -23.984 1 36.53 92 GLU B C 1
ATOM 1545 O O . GLU B 1 92 ? 43.844 61.5 -23.828 1 36.53 92 GLU B O 1
ATOM 1550 N N . VAL B 1 93 ? 45.688 61 -22.984 1 35.69 93 VAL B N 1
ATOM 1551 C CA . VAL B 1 93 ? 46.094 62.188 -22.203 1 35.69 93 VAL B CA 1
ATOM 1552 C C . VAL B 1 93 ? 46.344 63.375 -23.125 1 35.69 93 VAL B C 1
ATOM 1554 O O . VAL B 1 93 ? 46.719 63.188 -24.281 1 35.69 93 VAL B O 1
ATOM 1557 N N . GLU B 1 94 ? 45.656 64.562 -22.922 1 34.75 94 GLU B N 1
ATOM 1558 C CA . GLU B 1 94 ? 45.562 65.938 -23.438 1 34.75 94 GLU B CA 1
ATOM 1559 C C . GLU B 1 94 ? 46.938 66.625 -23.438 1 34.75 94 GLU B C 1
ATOM 1561 O O . GLU B 1 94 ? 47.5 66.875 -22.375 1 34.75 94 GLU B O 1
ATOM 1566 N N . GLU B 1 95 ? 47.938 66.25 -24.25 1 29.97 95 GLU B N 1
ATOM 1567 C CA . GLU B 1 95 ? 49.062 67.25 -24.141 1 29.97 95 GLU B CA 1
ATOM 1568 C C . GLU B 1 95 ? 48.625 68.625 -24.531 1 29.97 95 GLU B C 1
ATOM 1570 O O . GLU B 1 95 ? 47.969 68.812 -25.562 1 29.97 95 GLU B O 1
ATOM 1575 N N . ALA B 1 96 ? 48.625 69.75 -23.656 1 32.84 96 ALA B N 1
ATOM 1576 C CA . ALA B 1 96 ? 48.469 71.188 -23.641 1 32.84 96 ALA B CA 1
ATOM 1577 C C . ALA B 1 96 ? 49.5 71.812 -24.531 1 32.84 96 ALA B C 1
ATOM 1579 O O . ALA B 1 96 ? 50.688 71.875 -24.203 1 32.84 96 ALA B O 1
ATOM 1580 N N . GLU B 1 97 ? 49.5 71.688 -25.969 1 28.31 97 GLU B N 1
ATOM 1581 C CA . GLU B 1 97 ? 50.531 72.438 -26.656 1 28.31 97 GLU B CA 1
ATOM 1582 C C . GLU B 1 97 ? 50.438 73.938 -26.344 1 28.31 97 GLU B C 1
ATOM 1584 O O . GLU B 1 97 ? 49.375 74.438 -25.984 1 28.31 97 GLU B O 1
ATOM 1589 N N . GLY B 1 98 ? 51.469 74.75 -26.938 1 30.05 98 GLY B N 1
ATOM 1590 C CA . GLY B 1 98 ? 52.312 75.938 -26.859 1 30.05 98 GLY B CA 1
ATOM 1591 C C . GLY B 1 98 ? 51.625 77.188 -27.344 1 30.05 98 GLY B C 1
ATOM 1592 O O . GLY B 1 98 ? 50.562 77.125 -28 1 30.05 98 GLY B O 1
ATOM 1593 N N . GLU B 1 99 ? 52.375 78.5 -27.516 1 30.67 99 GLU B N 1
ATOM 1594 C CA . GLU B 1 99 ? 52.531 79.875 -27.203 1 30.67 99 GLU B CA 1
ATOM 1595 C C . GLU B 1 99 ? 51.938 80.75 -28.281 1 30.67 99 GLU B C 1
ATOM 1597 O O . GLU B 1 99 ? 51.125 80.312 -29.094 1 30.67 99 GLU B O 1
ATOM 1602 N N . PRO B 1 100 ? 52.812 81.625 -29.094 1 34.59 100 PRO B N 1
ATOM 1603 C CA . PRO B 1 100 ? 52.969 83.062 -28.859 1 34.59 100 PRO B CA 1
ATOM 1604 C C . PRO B 1 100 ? 51.938 83.938 -29.594 1 34.59 100 PRO B C 1
ATOM 1606 O O . PRO B 1 100 ? 51.219 83.438 -30.438 1 34.59 100 PRO B O 1
ATOM 1609 N N . GLN B 1 101 ? 52.406 85 -30.438 1 30.45 101 GLN B N 1
ATOM 1610 C CA . GLN B 1 101 ? 52.719 86.438 -30.328 1 30.45 101 GLN B CA 1
ATOM 1611 C C . GLN B 1 101 ? 51.844 87.25 -31.281 1 30.45 101 GLN B C 1
ATOM 1613 O O . GLN B 1 101 ? 51.219 88.25 -30.875 1 30.45 101 GLN B O 1
ATOM 1618 N N . PRO B 1 102 ? 52.188 87.5 -32.562 1 33.25 102 PRO B N 1
ATOM 1619 C CA . PRO B 1 102 ? 52.406 88.875 -33 1 33.25 102 PRO B CA 1
ATOM 1620 C C . PRO B 1 102 ? 51.125 89.625 -33.25 1 33.25 102 PRO B C 1
ATOM 1622 O O . PRO B 1 102 ? 50.031 89 -33.344 1 33.25 102 PRO B O 1
ATOM 1625 N N . ALA B 1 103 ? 51.25 90.75 -34.344 1 36.97 103 ALA B N 1
ATOM 1626 C CA . ALA B 1 103 ? 51.125 92.25 -34.312 1 36.97 103 ALA B CA 1
ATOM 1627 C C . ALA B 1 103 ? 49.812 92.688 -34.969 1 36.97 103 ALA B C 1
ATOM 1629 O O . ALA B 1 103 ? 49.594 93.875 -35.156 1 36.97 103 ALA B O 1
ATOM 1630 N N . GLN B 1 104 ? 48.719 92 -34.969 1 23.73 104 GLN B N 1
ATOM 1631 C CA . GLN B 1 104 ? 47.906 92.438 -36.094 1 23.73 104 GLN B CA 1
ATOM 1632 C C . GLN B 1 104 ? 47.656 93.938 -36 1 23.73 104 GLN B C 1
ATOM 1634 O O . GLN B 1 104 ? 47.438 94.5 -34.906 1 23.73 104 GLN B O 1
ATOM 1639 N N . GLN B 1 105 ? 47.562 94.562 -37.25 1 25.92 105 GLN B N 1
ATOM 1640 C CA . GLN B 1 105 ? 47.344 95.812 -37.938 1 25.92 105 GLN B CA 1
ATOM 1641 C C . GLN B 1 105 ? 46.156 96.562 -37.344 1 25.92 105 GLN B C 1
ATOM 1643 O O . GLN B 1 105 ? 45.344 95.938 -36.594 1 25.92 105 GLN B O 1
ATOM 1648 N N . ARG B 1 106 ? 45.125 97.125 -38.312 1 25.44 106 ARG B N 1
ATOM 1649 C CA . ARG B 1 106 ? 44.625 98.438 -38.656 1 25.44 106 ARG B CA 1
ATOM 1650 C C . ARG B 1 106 ? 43.375 98.75 -37.844 1 25.44 106 ARG B C 1
ATOM 1652 O O . ARG B 1 106 ? 42.531 97.875 -37.594 1 25.44 106 ARG B O 1
#

Organism: NCBI:txid88382

Solvent-accessible surface area (backbone atoms only — not comparable to full-atom values): 13300 Å² total; per-residue (Å²): 134,77,58,57,44,71,62,25,46,52,48,29,53,53,25,50,52,47,26,52,50,29,60,76,62,47,86,49,98,78,34,60,60,36,56,52,25,44,52,49,30,48,52,28,43,54,51,23,46,50,14,33,32,72,74,69,71,43,78,71,60,62,40,51,65,78,63,68,64,55,73,74,77,73,77,79,79,76,79,81,82,78,84,80,78,80,77,76,66,81,74,81,80,76,81,77,84,87,78,86,89,84,81,94,80,143,132,78,58,55,47,69,60,25,47,52,48,29,54,54,24,49,53,47,26,50,50,28,58,75,63,47,85,48,96,78,35,61,59,37,56,52,26,45,51,49,29,48,53,28,43,56,51,23,48,51,15,32,32,72,74,69,70,44,78,72,61,63,40,52,64,77,65,68,62,57,75,68,83,65,78,73,76,76,77,78,76,76,78,76,76,77,74,75,71,76,72,78,79,82,79,84,82,86,86,93,78,85,78,82,85,134

pLDDT: mean 74.52, std 29.92, range [23.73, 99.0]

Secondary structure (DSSP, 8-state):
-PPPHHHHHHHHHHHHHHHHHHHHT-SSTT-HHHHHHHHHHHHHHHHHHHHHHHHHS---SEEEGGGGGG------------------------------------/-PPPHHHHHHHHHHHHHHHHHHHHT-SSTT-HHHHHHHHHHHHHHHHHHHHHHHHHS---SEEEGGGTT-------------------------------------

Foldseek 3Di:
DADALVVLVVQLVVLVVQLVVCVVPPPDPVRVSNVVSVVSNVVSQVSNQCNCCVPPVDGDPDDDPVVVPPPPCPVPPPPPPDDPPPPVPPDDDPDDDDDDDDDDDD/DADALVVLVVQLVVLVVQLVVCVVPPPDPVRVSNVVSVVSNVVSQVSNQVNCCVPPVDGDPDDDPVVVPPPPPPPPVPPPPPPPPPPCPVPDDDDPDDDDDDDDDD

Sequence (212 aa):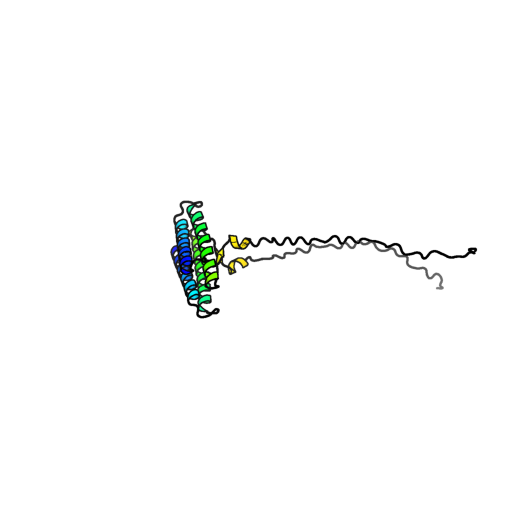
MTVEPRAALDRLIAALEAHHHAVATRRSDDDPAVDDAYDVLADAYEVYEDSLATVFGEVTPFYLADEVDEDDEDDDADEDLDDIDFDDDLGEVEEAEGEPQPAQQRMTVEPRAALDRLIAALEAHHHAVATRRSDDDPAVDDAYDVLADAYEVYEDSLATVFGEVTPFYLADEVDEDDEDDDADEDLDDIDFDDDLGEVEEAEGEPQPAQQR

Nearest PDB structures (foldseek):
  6ww7-assembly1_E  TM=5.579E-01  e=4.423E+00  Homo sapiens
  7ohp-assembly1_h  TM=6.488E-01  e=7.674E+00  Saccharomyces cerevisiae S288C
  2yxh-assembly1_B  TM=8.807E-01  e=1.233E+00  Thermotoga maritima MSB8
  6ww7-assembly1_E  TM=5.580E-01  e=4.390E+00  Homo sapiens
  7ohp-assembly1_h  TM=6.488E-01  e=8.537E+00  Saccharomyces cerevisiae S288C

Radius of gyration: 40.08 Å; Cα contacts (8 Å, |Δi|>4): 135; chains: 2; bounding box: 123×118×59 Å